Protein AF-A0A955BCM3-F1 (afdb_monomer)

Secondary structure (DSSP, 8-state):
---------SHHHHHHHHHHHHHHHHHHHHHHHHHHHHHHHTT--S--EEEEEESSSSPPPTT---SS--S-EEEEE-TT----HHHHTTT---PPP-TTS---EEEEEE-TTSTTSEEEEEEEEEEGGGGTT-EEEEEEE--SSS-PPEEEEETTEEEEEEE--TT-PPBHHHHHHHHHH-HHHHHHEEEEEEEE-TTSB-SSS--SS--EE-B-TTEEEEEE-TTS-SS-EEEEEEEEEGGGGTT-EEEEEEE--SS--PPEEEEETTEEEEEEE--TT-PPPHHHHHHHHHHSHHHHTTEEEEEEES--

Nearest PDB structures (foldseek):
  2wtx-assembly1_C  TM=7.001E-01  e=2.484E+00  Escherichia coli K-12
  1uqt-assembly1_B  TM=5.642E-01  e=2.484E+00  Escherichia coli
  8sqn-assembly1_A  TM=3.497E-01  e=2.955E+00  Anas platyrhynchos
  7a3j-assembly2_A  TM=1.442E-01  e=1.104E+00  Homo sapiens

Solvent-accessible surface area (backbone atoms only — not comparable to full-atom values): 17544 Å² total; per-residue (Å²): 133,88,82,91,82,85,90,80,86,75,68,69,65,58,56,52,54,52,55,53,50,54,53,51,50,54,51,49,52,52,50,53,52,49,56,56,50,58,63,59,67,68,75,66,87,63,70,46,80,76,44,38,30,44,63,77,74,72,62,64,54,92,91,64,85,70,98,64,83,67,89,41,74,49,77,40,60,45,92,88,41,90,78,55,71,86,72,46,77,84,66,78,79,87,79,73,49,55,98,81,76,44,60,43,41,1,35,39,56,36,20,44,59,45,62,44,50,30,31,37,38,41,31,25,59,42,55,26,63,79,14,38,68,33,25,39,28,36,44,73,46,68,72,82,46,86,53,66,36,51,72,47,69,58,94,57,37,37,41,37,34,30,17,60,19,88,97,27,50,26,22,45,46,37,48,53,48,33,47,62,70,30,68,70,46,46,66,48,33,49,78,46,76,81,43,64,52,52,79,40,65,48,57,85,52,41,66,64,73,54,69,50,56,19,35,54,20,52,24,39,70,52,71,50,38,87,85,72,51,93,44,35,35,35,36,38,29,26,59,35,55,53,78,80,18,49,86,64,41,80,46,78,47,77,42,70,71,86,45,85,49,81,48,47,74,48,70,59,93,55,33,37,41,38,39,32,24,59,19,87,98,29,52,53,37,60,51,50,52,28,49,41,39,54,67,32,70,74,44,35,66,49,27,44,49,39,72,33,34,37,76,93

Foldseek 3Di:
DDDDDDDDDDPPVVVVVVVVVVVVVVVVVVVVVVVVVVVVVPPDPAWDFPFKQFPDDDTDDPPDDDPDDGPDIDTDTDPVHPDDPVVCPPPDDDFDCDVVPDAFWFKAWAPLQLLVQWIKIKTFPDGFPVLFFQWEAEAEDAPPDADAWDWDDDPSYIYTYWHPHPPRGYFQLSPQVNQCPDPRNVNTIHMDIPDHDRRHGSRPRGDHGDIDTGGARQWDKDKDQVPPDPSWIKMKTFPDGHPVLPPAAEAEAEDAPPDADQWDWDDDPRYIYIYWHPHPPRTHDLVSVQCNQCVDPVSVNTIHMDISGHDD

Sequence (312 aa):
MTIRRSDFGSSDFATRRLKLRDQQQRKLERRLLLEQLEQRQLLTTGPQLIGIQPNEGELLSNNQTRQVAPRELVFQFDDLANLDPASIADSIQVTRSGFDGQFERASVLTDLGTSGQVVFQFAAVAPGEAGNGISLVFTKSNHGGSSLPTVTVSGRQINVDLNTNSGNETTASDLLTAMTNSAAASSLVTTSLELGNLLARVDQNVSVGAPLTLAGANHAKVSSSFNAGSNVQLSFTAAQTGLAGNGIQIAVTKVDRGGPATPRVTVSGRTINLELNSHLGNETTAQEVVTAVNGNATARALVTARLNFGSG

Mean predicted aligned error: 14.02 Å

pLDDT: mean 83.29, std 14.51, range [38.91, 97.62]

Radius of gyration: 32.67 Å; Cα contacts (8 Å, |Δi|>4): 572; chains: 1; bounding box: 62×121×84 Å

Structure (mmCIF, N/CA/C/O backbone):
data_AF-A0A955BCM3-F1
#
_entry.id   AF-A0A955BCM3-F1
#
loop_
_atom_site.group_PDB
_atom_site.id
_atom_site.type_symbol
_atom_site.label_atom_id
_atom_site.label_alt_id
_atom_site.label_comp_id
_atom_site.label_asym_id
_atom_site.label_entity_id
_atom_site.label_seq_id
_atom_site.pdbx_PDB_ins_code
_atom_site.Cartn_x
_atom_site.Cartn_y
_atom_site.Cartn_z
_atom_site.occupancy
_atom_site.B_iso_or_equiv
_atom_site.auth_seq_id
_atom_site.auth_comp_id
_atom_site.auth_asym_id
_atom_site.auth_atom_id
_atom_site.pdbx_PDB_model_num
ATOM 1 N N . MET A 1 1 ? -16.982 -97.285 -58.566 1.00 38.91 1 MET A N 1
ATOM 2 C CA . MET A 1 1 ? -15.805 -97.229 -57.678 1.00 38.91 1 MET A CA 1
ATOM 3 C C . MET A 1 1 ? -15.969 -96.008 -56.780 1.00 38.91 1 MET A C 1
ATOM 5 O O . MET A 1 1 ? -16.147 -94.914 -57.291 1.00 38.91 1 MET A O 1
ATOM 9 N N . THR A 1 2 ? -16.083 -96.280 -55.482 1.00 43.97 2 THR A N 1
ATOM 10 C CA . THR A 1 2 ? -15.962 -95.469 -54.246 1.00 43.97 2 THR A CA 1
ATOM 11 C C . THR A 1 2 ? -15.326 -94.072 -54.449 1.00 43.97 2 THR A C 1
ATOM 13 O O . THR A 1 2 ? -14.368 -93.957 -55.199 1.00 43.97 2 THR A O 1
ATOM 16 N N . ILE A 1 3 ? -15.766 -92.971 -53.820 1.00 39.12 3 ILE A N 1
ATOM 17 C CA . ILE A 1 3 ? -15.656 -92.666 -52.377 1.00 39.12 3 ILE A CA 1
ATOM 18 C C . ILE A 1 3 ? -16.617 -91.516 -51.990 1.00 39.12 3 ILE A C 1
ATOM 20 O O . ILE A 1 3 ? -16.600 -90.454 -52.604 1.00 39.12 3 ILE A O 1
ATOM 24 N N . ARG A 1 4 ? -17.396 -91.707 -50.910 1.00 44.50 4 ARG A N 1
ATOM 25 C CA . ARG A 1 4 ? -18.002 -90.628 -50.104 1.00 44.50 4 ARG A CA 1
ATOM 26 C C . ARG A 1 4 ? -16.911 -89.980 -49.243 1.00 44.50 4 ARG A C 1
ATOM 28 O O . ARG A 1 4 ? -16.216 -90.702 -48.530 1.00 44.50 4 ARG A O 1
ATOM 35 N N . ARG A 1 5 ? -16.811 -88.649 -49.226 1.00 41.06 5 ARG A N 1
ATOM 36 C CA . ARG A 1 5 ? -16.135 -87.906 -48.151 1.00 41.06 5 ARG A CA 1
ATOM 37 C C . ARG A 1 5 ? -17.098 -86.880 -47.563 1.00 41.06 5 ARG A C 1
ATOM 39 O O . ARG A 1 5 ? -17.721 -86.115 -48.282 1.00 41.06 5 ARG A O 1
ATOM 46 N N . SER A 1 6 ? -17.252 -86.981 -46.252 1.00 43.34 6 SER A N 1
ATOM 47 C CA . SER A 1 6 ? -18.073 -86.171 -45.362 1.00 43.34 6 SER A CA 1
ATOM 48 C C . SER A 1 6 ? -17.378 -84.851 -45.028 1.00 43.34 6 SER A C 1
ATOM 50 O O . SER A 1 6 ? -16.272 -84.882 -44.487 1.00 43.34 6 SER A O 1
ATOM 52 N N . ASP A 1 7 ? -18.046 -83.726 -45.276 1.00 42.38 7 ASP A N 1
ATOM 53 C CA . ASP A 1 7 ? -17.667 -82.418 -44.737 1.00 42.38 7 ASP A CA 1
ATOM 54 C C . ASP A 1 7 ? -18.153 -82.299 -43.288 1.00 42.38 7 ASP A C 1
ATOM 56 O O . ASP A 1 7 ? -19.354 -82.279 -43.018 1.00 42.38 7 ASP A O 1
ATOM 60 N N . PHE A 1 8 ? -17.216 -82.213 -42.343 1.00 44.94 8 PHE A N 1
ATOM 61 C CA . PHE A 1 8 ? -17.498 -81.887 -40.947 1.00 44.94 8 PHE A CA 1
ATOM 62 C C . PHE A 1 8 ? -16.908 -80.515 -40.589 1.00 44.94 8 PHE A C 1
ATOM 64 O O . PHE A 1 8 ? -15.696 -80.336 -40.548 1.00 44.94 8 PHE A O 1
ATOM 71 N N . GLY A 1 9 ? -17.806 -79.570 -40.288 1.00 50.84 9 GLY A N 1
ATOM 72 C CA . GLY A 1 9 ? -17.707 -78.623 -39.170 1.00 50.84 9 GLY A CA 1
ATOM 73 C C . GLY A 1 9 ? -16.534 -77.636 -39.127 1.00 50.84 9 GLY A C 1
ATOM 74 O O . GLY A 1 9 ? -15.602 -77.825 -38.354 1.00 50.84 9 GLY A O 1
ATOM 75 N N . SER A 1 10 ? -16.654 -76.499 -39.824 1.00 50.06 10 SER A N 1
ATOM 76 C CA . SER A 1 10 ? -15.786 -75.318 -39.613 1.00 50.06 10 SER A CA 1
ATOM 77 C C . SER A 1 10 ? -16.552 -74.038 -39.209 1.00 50.06 10 SER A C 1
ATOM 79 O O . SER A 1 10 ? -15.954 -73.048 -38.792 1.00 50.06 10 SER A O 1
ATOM 81 N N . SER A 1 11 ? -17.890 -74.040 -39.253 1.00 53.91 11 SER A N 1
ATOM 82 C CA . SER A 1 11 ? -18.710 -72.831 -39.051 1.00 53.91 11 SER A CA 1
ATOM 83 C C . SER A 1 11 ? -18.968 -72.444 -37.585 1.00 53.91 11 SER A C 1
ATOM 85 O O . SER A 1 11 ? -19.197 -71.266 -37.303 1.00 53.91 11 SER A O 1
ATOM 87 N N . ASP A 1 12 ? -18.899 -73.390 -36.643 1.00 54.31 12 ASP A N 1
ATOM 88 C CA . ASP A 1 12 ? -19.299 -73.159 -35.241 1.00 54.31 12 ASP A CA 1
ATOM 89 C C . ASP A 1 12 ? -18.202 -72.518 -34.371 1.00 54.31 12 ASP A C 1
ATOM 91 O O . ASP A 1 12 ? -18.476 -71.795 -33.407 1.00 54.31 12 ASP A O 1
ATOM 95 N N . PHE A 1 13 ? -16.928 -72.721 -34.717 1.00 53.12 13 PHE A N 1
ATOM 96 C CA . PHE A 1 13 ? -15.814 -72.137 -33.960 1.00 53.12 13 PHE A CA 1
ATOM 97 C C . PHE A 1 13 ? -15.606 -70.650 -34.279 1.00 53.12 13 PHE A C 1
ATOM 99 O O . PHE A 1 13 ? -15.255 -69.865 -33.391 1.00 53.12 13 PHE A O 1
ATOM 106 N N . ALA A 1 14 ? -15.865 -70.240 -35.525 1.00 57.59 14 ALA A N 1
ATOM 107 C CA . ALA A 1 14 ? -15.736 -68.850 -35.958 1.00 57.59 14 ALA A CA 1
ATOM 108 C C . ALA A 1 14 ? -16.808 -67.946 -35.321 1.00 57.59 14 ALA A C 1
ATOM 110 O O . ALA A 1 14 ? -16.495 -66.866 -34.811 1.00 57.59 14 ALA A O 1
ATOM 111 N N . THR A 1 15 ? -18.057 -68.412 -35.255 1.00 58.19 15 THR A N 1
ATOM 112 C CA . THR A 1 15 ? -19.177 -67.672 -34.645 1.00 58.19 15 THR A CA 1
ATOM 113 C C . THR A 1 15 ? -19.046 -67.548 -33.125 1.00 58.19 15 THR A C 1
ATOM 115 O O . THR A 1 15 ? -19.364 -66.490 -32.572 1.00 58.19 15 THR A O 1
ATOM 118 N N . ARG A 1 16 ? -18.501 -68.560 -32.430 1.00 59.06 16 ARG A N 1
ATOM 119 C CA . ARG A 1 16 ? -18.186 -68.456 -30.988 1.00 59.06 16 ARG A CA 1
ATOM 120 C C . ARG A 1 16 ? -17.101 -67.418 -30.691 1.00 59.06 16 ARG A C 1
ATOM 122 O O . ARG A 1 16 ? -17.238 -66.659 -29.732 1.00 59.06 16 ARG A O 1
ATOM 129 N N . ARG A 1 17 ? -16.049 -67.346 -31.514 1.00 60.09 17 ARG A N 1
ATOM 130 C CA . ARG A 1 17 ? -14.957 -66.368 -31.342 1.00 60.09 17 ARG A CA 1
ATOM 131 C C . ARG A 1 17 ? -15.419 -64.922 -31.529 1.00 60.09 17 ARG A C 1
ATOM 133 O O . ARG A 1 17 ? -14.968 -64.051 -30.788 1.00 60.09 17 ARG A O 1
ATOM 140 N N . LEU A 1 18 ? -16.330 -64.673 -32.470 1.00 61.09 18 LEU A N 1
ATOM 141 C CA . LEU A 1 18 ? -16.886 -63.337 -32.705 1.00 61.09 18 LEU A CA 1
ATOM 142 C C . LEU A 1 18 ? -17.768 -62.869 -31.536 1.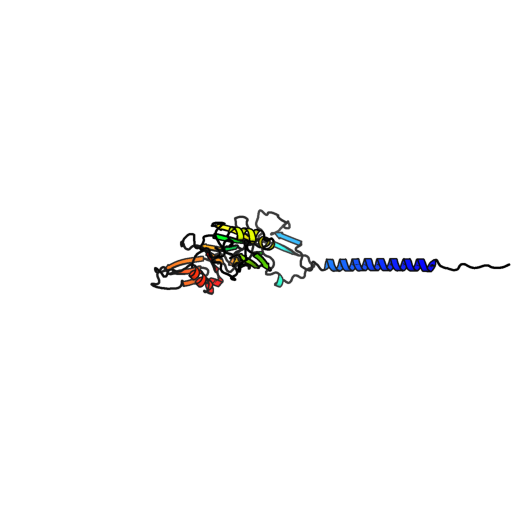00 61.09 18 LEU A C 1
ATOM 144 O O . LEU A 1 18 ? -17.585 -61.755 -31.052 1.00 61.09 18 LEU A O 1
ATOM 148 N N . LYS A 1 19 ? -18.637 -63.739 -30.998 1.00 65.88 19 LYS A N 1
ATOM 149 C CA . LYS A 1 19 ? -19.475 -63.404 -29.827 1.00 65.88 19 LYS A CA 1
ATOM 150 C C . LYS A 1 19 ? -18.661 -63.100 -28.562 1.00 65.88 19 LYS A C 1
ATOM 152 O O . LYS A 1 19 ? -19.042 -62.224 -27.790 1.00 65.88 19 LYS A O 1
ATOM 157 N N . LEU A 1 20 ? -17.541 -63.797 -28.351 1.00 62.31 20 LEU A N 1
ATOM 158 C CA . LEU A 1 20 ? -16.662 -63.561 -27.197 1.00 62.31 20 LEU A CA 1
ATOM 159 C C . LEU A 1 20 ? -15.931 -62.213 -27.280 1.00 62.31 20 LEU A C 1
ATOM 161 O O . LEU A 1 20 ? -15.799 -61.535 -26.262 1.00 62.31 20 LEU A O 1
ATOM 165 N N . ARG A 1 21 ? -15.500 -61.799 -28.480 1.00 67.75 21 ARG A N 1
ATOM 166 C CA . ARG A 1 21 ? -14.875 -60.483 -28.697 1.00 67.75 21 ARG A CA 1
ATOM 167 C C . ARG A 1 21 ? -15.856 -59.338 -28.457 1.00 67.75 21 ARG A C 1
ATOM 169 O O . ARG A 1 21 ? -15.507 -58.389 -27.763 1.00 67.75 21 ARG A O 1
ATOM 176 N N . ASP A 1 22 ? -17.087 -59.476 -28.941 1.00 72.38 22 ASP A N 1
ATOM 177 C CA . ASP A 1 22 ? -18.129 -58.456 -28.778 1.00 72.38 22 ASP A CA 1
ATOM 178 C C . ASP A 1 22 ? -18.531 -58.283 -27.298 1.00 72.38 22 ASP A C 1
ATOM 180 O O . ASP A 1 22 ? -18.701 -57.170 -26.802 1.00 72.38 22 ASP A O 1
ATOM 184 N N . GLN A 1 23 ? -18.591 -59.381 -26.529 1.00 72.12 23 GLN A N 1
ATOM 185 C CA . GLN A 1 23 ? -18.804 -59.310 -25.077 1.00 72.12 23 GLN A CA 1
ATOM 186 C C . GLN A 1 23 ? -17.628 -58.678 -24.321 1.00 72.12 23 GLN A C 1
ATOM 188 O O . GLN A 1 23 ? -17.852 -57.974 -23.332 1.00 72.12 23 GLN A O 1
ATOM 193 N N . GLN A 1 24 ? -16.387 -58.917 -24.756 1.00 71.06 24 GLN A N 1
ATOM 194 C CA . GLN A 1 24 ? -15.208 -58.282 -24.161 1.00 71.06 24 GLN A CA 1
ATOM 195 C C . GLN A 1 24 ? -15.171 -56.780 -24.446 1.00 71.06 24 GLN A C 1
ATOM 197 O O . GLN A 1 24 ? -14.903 -56.011 -23.525 1.00 71.06 24 GLN A O 1
ATOM 202 N N . GLN A 1 25 ? -15.509 -56.361 -25.668 1.00 71.69 25 GLN A N 1
ATOM 203 C CA . GLN A 1 25 ? -15.598 -54.945 -26.034 1.00 71.69 25 GLN A CA 1
ATOM 204 C C . GLN A 1 25 ? -16.680 -54.227 -25.227 1.00 71.69 25 GLN A C 1
ATOM 206 O O . GLN A 1 25 ? -16.376 -53.232 -24.581 1.00 71.69 25 GLN A O 1
ATOM 211 N N . ARG A 1 26 ? -17.890 -54.789 -25.115 1.00 74.69 26 ARG A N 1
ATOM 212 C CA . ARG A 1 26 ? -18.955 -54.194 -24.283 1.00 74.69 26 ARG A CA 1
ATOM 213 C C . ARG A 1 26 ? -18.590 -54.128 -22.798 1.00 74.69 26 ARG A C 1
ATOM 215 O O . ARG A 1 26 ? -19.006 -53.204 -22.105 1.00 74.69 26 ARG A O 1
ATOM 222 N N . LYS A 1 27 ? -17.829 -55.102 -22.278 1.00 72.75 27 LYS A N 1
ATOM 223 C CA . LYS A 1 27 ? -17.310 -55.052 -20.899 1.00 72.75 27 LYS A CA 1
ATOM 224 C C . LYS A 1 27 ? -16.252 -53.963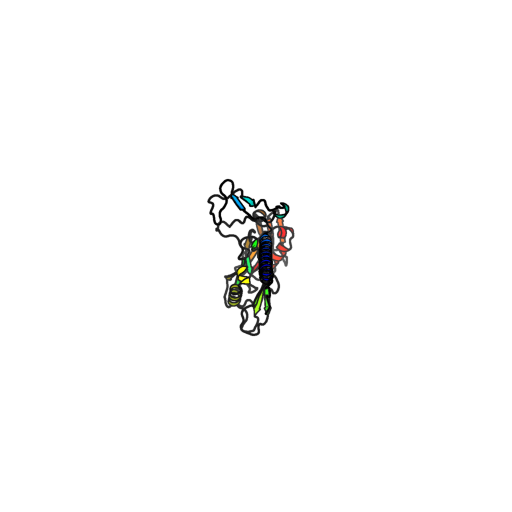 -20.725 1.00 72.75 27 LYS A C 1
ATOM 226 O O . LYS A 1 27 ? -16.263 -53.303 -19.692 1.00 72.75 27 LYS A O 1
ATOM 231 N N . LEU A 1 28 ? -15.369 -53.779 -21.705 1.00 68.62 28 LEU A N 1
ATOM 232 C CA . LEU A 1 28 ? -14.360 -52.717 -21.705 1.00 68.62 28 LEU A CA 1
ATOM 233 C C . LEU A 1 28 ? -15.003 -51.335 -21.824 1.00 68.62 28 LEU A C 1
ATOM 235 O O . LEU A 1 28 ? -14.670 -50.465 -21.033 1.00 68.62 28 LEU A O 1
ATOM 239 N N . GLU A 1 29 ? -15.974 -51.156 -22.719 1.00 68.69 29 GLU A N 1
ATOM 240 C CA . GLU A 1 29 ? -16.748 -49.915 -22.841 1.00 68.69 29 GLU A CA 1
ATOM 241 C C . GLU A 1 29 ? -17.484 -49.591 -21.544 1.00 68.69 29 GLU A C 1
ATOM 243 O O . GLU A 1 29 ? -17.368 -48.479 -21.044 1.00 68.69 29 GLU A O 1
ATOM 248 N N . ARG A 1 30 ? -18.174 -50.570 -20.935 1.00 66.81 30 ARG A N 1
ATOM 249 C CA . ARG A 1 30 ? -18.813 -50.374 -19.624 1.00 66.81 30 ARG A CA 1
ATOM 250 C C . ARG A 1 30 ? -17.803 -50.033 -18.530 1.00 66.81 30 ARG A C 1
ATOM 252 O O . ARG A 1 30 ? -18.118 -49.213 -17.681 1.00 66.81 30 ARG A O 1
ATOM 259 N N . ARG A 1 31 ? -16.612 -50.639 -18.538 1.00 63.72 31 ARG A N 1
ATOM 260 C CA . ARG A 1 31 ? -15.555 -50.344 -17.559 1.00 63.72 31 ARG A CA 1
ATOM 261 C C . ARG A 1 31 ? -14.993 -48.932 -17.747 1.00 63.72 31 ARG A C 1
ATOM 263 O O . ARG A 1 31 ? -14.859 -48.231 -16.759 1.00 63.72 31 ARG A O 1
ATOM 270 N N . LEU A 1 32 ? -14.747 -48.504 -18.985 1.00 61.59 32 LEU A N 1
ATOM 271 C CA . LEU A 1 32 ? -14.277 -47.152 -19.313 1.00 61.59 32 LEU A CA 1
ATOM 272 C C . LEU A 1 32 ? -15.343 -46.087 -19.015 1.00 61.59 32 LEU A C 1
ATOM 274 O O . LEU A 1 32 ? -15.018 -45.020 -18.506 1.00 61.59 32 LEU A O 1
ATOM 278 N N . LEU A 1 33 ? -16.620 -46.389 -19.278 1.00 59.88 33 LEU A N 1
ATOM 279 C CA . LEU A 1 33 ? -17.752 -45.537 -18.901 1.00 59.88 33 LEU A CA 1
ATOM 280 C C . LEU A 1 33 ? -17.881 -45.420 -17.376 1.00 59.88 33 LEU A C 1
ATOM 282 O O . LEU A 1 33 ? -18.102 -44.322 -16.882 1.00 59.88 33 LEU A O 1
ATOM 286 N N . LEU A 1 34 ? -17.710 -46.512 -16.623 1.00 58.31 34 LEU A N 1
ATOM 287 C CA . LEU A 1 34 ? -17.709 -46.477 -15.155 1.00 58.31 34 LEU A CA 1
ATOM 288 C C . LEU A 1 34 ? -16.513 -45.685 -14.602 1.00 58.31 34 LEU A C 1
ATOM 290 O O . LEU A 1 34 ? -16.705 -44.846 -13.732 1.00 58.31 34 LEU A O 1
ATOM 294 N N . GLU A 1 35 ? -15.316 -45.876 -15.158 1.00 58.34 35 GLU A N 1
ATOM 295 C CA . GLU A 1 35 ? -14.102 -45.148 -14.764 1.00 58.34 35 GLU A CA 1
ATOM 296 C C . GLU A 1 35 ? -14.232 -43.636 -15.040 1.00 58.34 35 GLU A C 1
ATOM 298 O O . GLU A 1 35 ? -13.887 -42.820 -14.189 1.00 58.34 35 GLU A O 1
ATOM 303 N N . GLN A 1 36 ? -14.836 -43.240 -16.171 1.00 59.09 36 GLN A N 1
ATOM 304 C CA . GLN A 1 36 ? -15.133 -41.829 -16.465 1.00 59.09 36 GLN A CA 1
ATOM 305 C C . GLN A 1 36 ? -16.243 -41.229 -15.587 1.00 59.09 36 GLN A C 1
ATOM 307 O O . GLN A 1 36 ? -16.238 -40.018 -15.349 1.00 59.09 36 GLN A O 1
ATOM 312 N N . LEU A 1 37 ? -17.202 -42.037 -15.123 1.00 54.44 37 LEU A N 1
ATOM 313 C CA . LEU A 1 37 ? -18.292 -41.574 -14.258 1.00 54.44 37 LEU A CA 1
ATOM 314 C C . LEU A 1 37 ? -17.841 -41.422 -12.796 1.00 54.44 37 LEU A C 1
ATOM 316 O O . LEU A 1 37 ? -18.185 -40.416 -12.175 1.00 54.44 37 LEU A O 1
ATOM 320 N N . GLU A 1 38 ? -17.013 -42.335 -12.274 1.00 57.53 38 GLU A N 1
ATOM 321 C CA . GLU A 1 38 ? -16.420 -42.207 -10.931 1.00 57.53 38 GLU A CA 1
ATOM 322 C C . GLU A 1 38 ? -15.517 -40.969 -10.833 1.00 57.53 38 GLU A C 1
ATOM 324 O O . GLU A 1 38 ? -15.598 -40.201 -9.872 1.00 57.53 38 GLU A O 1
ATOM 329 N N . GLN A 1 39 ? -14.716 -40.707 -11.870 1.00 52.31 39 GLN A N 1
ATOM 330 C CA . GLN A 1 39 ? -13.784 -39.579 -11.876 1.00 52.31 39 GLN A CA 1
ATOM 331 C C . GLN A 1 39 ? -14.483 -38.209 -11.957 1.00 52.31 39 GLN A C 1
ATOM 333 O O . GLN A 1 39 ? -13.902 -37.202 -11.557 1.00 52.31 39 GLN A O 1
ATOM 338 N N . ARG A 1 40 ? -15.733 -38.151 -12.446 1.00 49.69 40 ARG A N 1
ATOM 339 C CA . ARG A 1 40 ? -16.513 -36.902 -12.543 1.00 49.69 40 ARG A CA 1
ATOM 340 C C . ARG A 1 40 ? -17.374 -36.607 -11.318 1.00 49.69 40 ARG A C 1
ATOM 342 O O . ARG A 1 40 ? -17.621 -35.435 -11.057 1.00 49.69 40 ARG A O 1
ATOM 349 N N . GLN A 1 41 ? -17.788 -37.614 -10.548 1.00 51.56 41 GLN A N 1
ATOM 350 C CA . GLN A 1 41 ? -18.485 -37.371 -9.275 1.00 51.56 41 GLN A CA 1
ATOM 351 C C . GLN A 1 41 ? -17.539 -36.920 -8.150 1.00 51.56 41 GLN A C 1
ATOM 353 O O . GLN A 1 41 ? -17.978 -36.267 -7.210 1.00 51.56 41 GLN A O 1
ATOM 358 N N . LEU A 1 42 ? -16.236 -37.193 -8.267 1.00 49.88 42 LEU A N 1
ATOM 359 C CA . LEU A 1 42 ? -15.233 -36.837 -7.256 1.00 49.88 42 LEU A CA 1
ATOM 360 C C . LEU A 1 42 ? -14.651 -35.414 -7.382 1.00 49.88 42 LEU A C 1
ATOM 362 O O . LEU A 1 42 ? -13.816 -35.036 -6.566 1.00 49.88 42 LEU A O 1
ATOM 366 N N . LEU A 1 43 ? -15.076 -34.603 -8.359 1.00 50.31 43 LEU A N 1
ATOM 367 C CA . LEU A 1 43 ? -14.525 -33.253 -8.591 1.00 50.31 43 LEU A CA 1
ATOM 368 C C . LEU A 1 43 ? -15.349 -32.104 -7.976 1.00 50.31 43 LEU A C 1
ATOM 370 O O . LEU A 1 43 ? -15.053 -30.935 -8.221 1.00 50.31 43 LEU A O 1
ATOM 374 N N . THR A 1 44 ? -16.366 -32.387 -7.158 1.00 53.38 44 THR A N 1
ATOM 375 C CA . THR A 1 44 ? -17.070 -31.351 -6.375 1.00 53.38 44 THR A CA 1
ATOM 376 C C . THR A 1 44 ? -17.480 -31.896 -5.010 1.00 53.38 44 THR A C 1
ATOM 378 O O . THR A 1 44 ? -18.653 -32.018 -4.687 1.00 53.38 44 THR A O 1
ATOM 381 N N . THR A 1 45 ? -16.500 -32.287 -4.199 1.00 58.03 45 THR A N 1
ATOM 382 C CA . THR A 1 45 ? -16.728 -32.771 -2.829 1.00 58.03 45 THR A CA 1
ATOM 383 C C . THR A 1 45 ? -16.705 -31.600 -1.846 1.00 58.03 45 THR A C 1
ATOM 385 O O . THR A 1 45 ? -15.770 -31.454 -1.060 1.00 58.03 45 THR A O 1
ATOM 388 N N . GLY A 1 46 ? -17.702 -30.724 -1.935 1.00 63.25 46 GLY A N 1
ATOM 389 C CA . GLY A 1 46 ? -17.891 -29.620 -0.998 1.00 63.25 46 GLY A CA 1
ATOM 390 C C . GLY A 1 46 ? -19.351 -29.155 -0.977 1.00 63.25 46 GLY A C 1
ATOM 391 O O . GLY A 1 46 ? -20.066 -29.438 -1.939 1.00 63.25 46 GLY A O 1
ATOM 392 N N . PRO A 1 47 ? -19.787 -28.460 0.089 1.00 69.75 47 PRO A N 1
ATOM 393 C CA . PRO A 1 47 ? -21.144 -27.930 0.192 1.00 69.75 47 PRO A CA 1
ATOM 394 C C . PRO A 1 47 ? -21.469 -27.027 -0.992 1.00 69.75 47 PRO A C 1
ATOM 396 O O . PRO A 1 47 ? -20.705 -26.103 -1.291 1.00 69.75 47 PRO A O 1
ATOM 399 N N . GLN A 1 48 ? -22.603 -27.264 -1.647 1.00 75.69 48 GLN A N 1
ATOM 400 C CA . GLN A 1 48 ? -23.098 -26.379 -2.696 1.00 75.69 48 GLN A CA 1
ATOM 401 C C . GLN A 1 48 ? -24.148 -25.433 -2.123 1.00 75.69 48 GLN A C 1
ATOM 403 O O . GLN A 1 48 ? -25.125 -25.859 -1.513 1.00 75.69 48 GLN A O 1
ATOM 408 N N . LEU A 1 49 ? -23.960 -24.129 -2.331 1.00 80.62 49 LEU A N 1
ATOM 409 C CA . LEU A 1 49 ? -24.969 -23.128 -1.998 1.00 80.62 49 LEU A CA 1
ATOM 410 C C . LEU A 1 49 ? -26.136 -23.244 -2.990 1.00 80.62 49 LEU A C 1
ATOM 412 O O . LEU A 1 49 ? -25.965 -22.958 -4.176 1.00 80.62 49 LEU A O 1
ATOM 416 N N . ILE A 1 50 ? -27.314 -23.635 -2.504 1.00 86.44 50 ILE A N 1
ATOM 417 C CA . ILE A 1 50 ? -28.529 -23.797 -3.321 1.00 86.44 50 ILE A CA 1
ATOM 418 C C . ILE A 1 50 ? -29.375 -22.520 -3.376 1.00 86.44 50 ILE A C 1
ATOM 420 O O . ILE A 1 50 ? -30.131 -22.318 -4.325 1.00 86.44 50 ILE A O 1
ATOM 424 N N . GLY A 1 51 ? -29.233 -21.629 -2.391 1.00 88.44 51 GLY A N 1
ATOM 425 C CA . GLY A 1 51 ? -29.953 -20.361 -2.372 1.00 88.44 51 GLY A CA 1
ATOM 426 C C . GLY A 1 51 ? -29.616 -19.485 -1.172 1.00 88.44 51 GLY A C 1
ATOM 427 O O . GLY A 1 51 ? -29.120 -19.956 -0.149 1.00 88.44 51 GLY A O 1
ATOM 428 N N . ILE A 1 52 ? -29.907 -18.191 -1.300 1.00 89.12 52 ILE A N 1
ATOM 429 C CA . ILE A 1 52 ? -29.818 -17.223 -0.201 1.00 89.12 52 ILE A CA 1
ATOM 430 C C . ILE A 1 52 ? -31.190 -16.580 -0.036 1.00 89.12 52 ILE A C 1
ATOM 432 O O . ILE A 1 52 ? -31.691 -15.972 -0.980 1.00 89.12 52 ILE A O 1
ATOM 436 N N . GLN A 1 53 ? -31.790 -16.678 1.146 1.00 91.06 53 GLN A N 1
ATOM 437 C CA . GLN A 1 53 ? -33.076 -16.054 1.446 1.00 91.06 53 GLN A CA 1
ATOM 438 C C . GLN A 1 53 ? -32.883 -14.773 2.277 1.00 91.06 53 GLN A C 1
ATOM 440 O O . GLN A 1 53 ? -32.288 -14.835 3.351 1.00 91.06 53 GLN A O 1
ATOM 445 N N . PRO A 1 54 ? -33.364 -13.609 1.812 1.00 91.00 54 PRO A N 1
ATOM 446 C CA . PRO A 1 54 ? -33.257 -12.347 2.535 1.00 91.00 54 PRO A CA 1
ATOM 447 C C . PRO A 1 54 ? -34.509 -12.033 3.366 1.00 91.00 54 PRO A C 1
ATOM 449 O O . PRO A 1 54 ? -35.585 -11.834 2.802 1.00 91.00 54 PRO A O 1
ATOM 452 N N . ASN A 1 55 ? -34.350 -11.829 4.677 1.00 84.62 55 ASN A N 1
ATOM 453 C CA . ASN A 1 55 ? -35.456 -11.662 5.630 1.00 84.62 55 ASN A CA 1
ATOM 454 C C . ASN A 1 55 ? -36.446 -12.839 5.519 1.00 84.62 55 ASN A C 1
ATOM 456 O O . ASN A 1 55 ? -36.116 -13.969 5.842 1.00 84.62 55 ASN A O 1
ATOM 460 N N . GLU A 1 56 ? -37.625 -12.568 4.969 1.00 78.44 56 GLU A N 1
ATOM 461 C CA . GLU A 1 56 ? -38.642 -13.529 4.576 1.00 78.44 56 GLU A CA 1
ATOM 462 C C . GLU A 1 56 ? -38.989 -13.267 3.100 1.00 78.44 56 GLU A C 1
ATOM 464 O O . GLU A 1 56 ? -38.990 -12.113 2.655 1.00 78.44 56 GLU A O 1
ATOM 469 N N . GLY A 1 57 ? -39.292 -14.321 2.334 1.00 76.00 57 GLY A N 1
ATOM 470 C CA . GLY A 1 57 ? -39.729 -14.210 0.935 1.00 76.00 57 GLY A CA 1
ATOM 471 C C . GLY A 1 57 ? -38.859 -14.969 -0.070 1.00 76.00 57 GLY A C 1
ATOM 472 O O . GLY A 1 57 ? -38.279 -16.000 0.258 1.00 76.00 57 GLY A O 1
ATOM 473 N N . GLU A 1 58 ? -38.819 -14.494 -1.316 1.00 83.94 58 GLU A N 1
ATOM 474 C CA . GLU A 1 58 ? -38.142 -15.181 -2.426 1.00 83.94 58 GLU A CA 1
ATOM 475 C C . GLU A 1 58 ? -36.612 -15.187 -2.295 1.00 83.94 58 GLU A C 1
ATOM 477 O O . GLU A 1 58 ? -36.010 -14.260 -1.747 1.00 83.94 58 GLU A O 1
ATOM 482 N N . LEU A 1 59 ? -35.984 -16.235 -2.838 1.00 89.50 59 LEU A N 1
ATOM 483 C CA . LEU A 1 59 ? -34.530 -16.378 -2.884 1.00 89.50 59 LEU A CA 1
ATOM 484 C C . LEU A 1 59 ? -33.884 -15.277 -3.732 1.00 89.50 59 LEU A C 1
ATOM 486 O O . LEU A 1 59 ? -34.422 -14.856 -4.759 1.00 89.50 59 LEU A O 1
ATOM 490 N N . LEU A 1 60 ? -32.688 -14.857 -3.322 1.00 89.50 60 LEU A N 1
ATOM 491 C CA . LEU A 1 60 ? -31.868 -13.942 -4.097 1.00 89.50 60 LEU A CA 1
ATOM 492 C C . LEU A 1 60 ? -31.462 -14.584 -5.421 1.00 89.50 60 LEU A C 1
ATOM 494 O O . LEU A 1 60 ? -30.887 -15.671 -5.455 1.00 89.50 60 LEU A O 1
ATOM 498 N N . SER A 1 61 ? -31.721 -13.868 -6.509 1.00 88.06 61 SER A N 1
ATOM 499 C CA . SER A 1 61 ? -31.208 -14.211 -7.834 1.00 88.06 61 SER A CA 1
ATOM 500 C C . SER A 1 61 ? -29.907 -13.464 -8.121 1.00 88.06 61 SER A C 1
ATOM 502 O O . SER A 1 61 ? -29.661 -12.379 -7.589 1.00 88.06 61 SER A O 1
ATOM 504 N N . ASN A 1 62 ? -29.069 -14.023 -8.996 1.00 81.31 62 ASN A N 1
ATOM 505 C CA . ASN A 1 62 ? -27.833 -13.363 -9.408 1.00 81.31 62 ASN A CA 1
ATOM 506 C C . ASN A 1 62 ? -28.125 -11.961 -9.979 1.00 81.31 62 ASN A C 1
ATOM 508 O O . ASN A 1 62 ? -29.019 -11.806 -10.811 1.00 81.31 62 ASN A O 1
ATOM 512 N N . ASN A 1 63 ? -27.366 -10.953 -9.540 1.00 80.31 63 ASN A N 1
ATOM 513 C CA . ASN A 1 63 ? -27.539 -9.534 -9.890 1.00 80.31 63 ASN A CA 1
ATOM 514 C C . ASN A 1 63 ? -28.900 -8.909 -9.518 1.00 80.31 63 ASN A C 1
ATOM 516 O O . ASN A 1 63 ? -29.252 -7.840 -10.025 1.00 80.31 63 ASN A O 1
ATOM 520 N N . GLN A 1 64 ? -29.680 -9.532 -8.632 1.00 84.50 64 GLN A N 1
ATOM 521 C CA . GLN A 1 64 ? -30.934 -8.945 -8.172 1.00 84.50 64 GLN A CA 1
ATOM 522 C C . GLN A 1 64 ? -30.676 -7.682 -7.342 1.00 84.50 64 GLN A C 1
ATOM 524 O O . GLN A 1 64 ? -29.956 -7.703 -6.345 1.00 84.50 64 GLN A O 1
ATOM 529 N N . THR A 1 65 ? -31.332 -6.584 -7.715 1.00 81.38 65 THR A N 1
ATOM 530 C CA . THR A 1 65 ? -31.324 -5.350 -6.922 1.00 81.38 65 THR A CA 1
ATOM 531 C C . THR A 1 65 ? -32.499 -5.343 -5.949 1.00 81.38 65 THR A C 1
ATOM 533 O O . THR A 1 65 ? -33.648 -5.571 -6.329 1.00 81.38 65 THR A O 1
ATOM 536 N N . ARG A 1 66 ? -32.211 -5.057 -4.678 1.00 79.00 66 ARG A N 1
ATOM 537 C CA . ARG A 1 66 ? -33.185 -4.960 -3.586 1.00 79.00 66 ARG A CA 1
ATOM 538 C C . ARG A 1 66 ? -33.304 -3.505 -3.136 1.00 79.00 66 ARG A C 1
ATOM 540 O O . ARG A 1 66 ? -32.302 -2.896 -2.787 1.00 79.00 66 ARG A O 1
ATOM 547 N N . GLN A 1 67 ? -34.529 -2.987 -3.053 1.00 82.56 67 GLN A N 1
ATOM 548 C CA . GLN A 1 67 ? -34.785 -1.618 -2.567 1.00 82.56 67 GLN A CA 1
ATOM 549 C C . GLN A 1 67 ? -34.773 -1.494 -1.036 1.00 82.56 67 GLN A C 1
ATOM 551 O O . GLN A 1 67 ? -34.751 -0.396 -0.490 1.00 82.56 67 GLN A O 1
ATOM 556 N N . VAL A 1 68 ? -34.795 -2.627 -0.330 1.00 81.56 68 VAL A N 1
ATOM 557 C CA . VAL A 1 68 ? -34.724 -2.688 1.131 1.00 81.56 68 VAL A CA 1
ATOM 558 C C . VAL A 1 68 ? -33.577 -3.604 1.523 1.00 81.56 68 VAL A C 1
ATOM 560 O O . VAL A 1 68 ? -33.567 -4.786 1.149 1.00 81.56 68 VAL A O 1
ATOM 563 N N . ALA A 1 69 ? -32.640 -3.060 2.303 1.00 77.56 69 ALA A N 1
ATOM 564 C CA . ALA A 1 69 ? -31.514 -3.803 2.849 1.00 77.56 69 ALA A CA 1
ATOM 565 C C . ALA A 1 69 ? -32.015 -5.003 3.682 1.00 77.56 69 ALA A C 1
ATOM 567 O O . ALA A 1 69 ? -32.862 -4.819 4.566 1.00 77.56 69 ALA A O 1
ATOM 568 N N . PRO A 1 70 ? -31.539 -6.229 3.404 1.00 84.44 70 PRO A N 1
ATOM 569 C CA . PRO A 1 70 ? -31.808 -7.378 4.258 1.00 84.44 70 PRO A CA 1
ATOM 570 C C . PRO A 1 70 ? -31.263 -7.136 5.672 1.00 84.44 70 PRO A C 1
ATOM 572 O O . PRO A 1 70 ? -30.170 -6.601 5.845 1.00 84.44 70 PRO A O 1
ATOM 575 N N . ARG A 1 71 ? -32.045 -7.514 6.679 1.00 85.38 71 ARG A N 1
ATOM 576 C CA . ARG A 1 71 ? -31.664 -7.602 8.093 1.00 85.38 71 ARG A CA 1
ATOM 577 C C . ARG A 1 71 ? -31.176 -9.004 8.454 1.00 85.38 71 ARG A C 1
ATOM 579 O O . ARG A 1 71 ? -30.400 -9.142 9.388 1.00 85.38 71 ARG A O 1
ATOM 586 N N . GLU A 1 72 ? -31.613 -10.006 7.698 1.00 85.81 72 GLU A N 1
ATOM 587 C CA . GLU A 1 72 ? -31.223 -11.406 7.837 1.00 85.81 72 GLU A CA 1
ATOM 588 C C . GLU A 1 72 ? -30.956 -12.011 6.453 1.00 85.81 72 GLU A C 1
ATOM 590 O O . GLU A 1 72 ? -31.600 -11.634 5.467 1.00 85.81 72 GLU A O 1
ATOM 595 N N . LEU A 1 73 ? -29.990 -12.927 6.382 1.00 88.06 73 LEU A N 1
ATOM 596 C CA . LEU A 1 73 ? -29.687 -13.737 5.206 1.00 88.06 73 LEU A CA 1
ATOM 597 C C . LEU A 1 73 ? -29.566 -15.197 5.647 1.00 88.06 73 LEU A C 1
ATOM 599 O O . LEU A 1 73 ? -28.669 -15.535 6.417 1.00 88.06 73 LEU A O 1
ATOM 603 N N . VAL A 1 74 ? -30.446 -16.055 5.139 1.00 88.25 74 VAL A N 1
ATOM 604 C CA . VAL A 1 74 ? -30.398 -17.501 5.368 1.00 88.25 74 VAL A CA 1
ATOM 605 C C . VAL A 1 74 ? -29.720 -18.155 4.170 1.00 88.25 74 VAL A C 1
ATOM 607 O O . VAL A 1 74 ? -30.238 -18.109 3.054 1.00 88.25 74 VAL A O 1
ATOM 610 N N . PHE A 1 75 ? -28.553 -18.751 4.398 1.00 85.19 75 PHE A N 1
ATOM 611 C CA . PHE A 1 75 ? -27.809 -19.495 3.385 1.00 85.19 75 PHE A CA 1
ATOM 612 C C . PHE A 1 75 ? -28.248 -20.954 3.429 1.00 85.19 75 PHE A C 1
ATOM 614 O O . PHE A 1 75 ? -28.103 -21.618 4.454 1.00 85.19 75 PHE A O 1
ATOM 621 N N . GLN A 1 76 ? -28.801 -21.438 2.323 1.00 84.88 76 GLN A N 1
ATOM 622 C CA . GLN A 1 76 ? -29.236 -22.820 2.187 1.00 84.88 76 GLN A CA 1
ATOM 623 C C . GLN A 1 76 ? -28.181 -23.579 1.385 1.00 84.88 76 GLN A C 1
ATOM 625 O O . GLN A 1 76 ? -27.843 -23.178 0.268 1.00 84.88 76 GLN A O 1
ATOM 630 N N . PHE A 1 77 ? -27.663 -24.660 1.959 1.00 81.44 77 PHE A N 1
ATOM 631 C CA . PHE A 1 77 ? -26.712 -25.568 1.321 1.00 81.44 77 PHE A CA 1
ATOM 632 C C . PHE A 1 77 ? -27.393 -26.903 1.020 1.00 81.44 77 PHE A C 1
ATOM 634 O O . PHE A 1 77 ? -28.440 -27.202 1.593 1.00 81.44 77 PHE A O 1
ATOM 641 N N . ASP A 1 78 ? -26.832 -27.689 0.108 1.00 81.75 78 ASP A N 1
ATOM 642 C CA . ASP A 1 78 ? -27.332 -29.030 -0.167 1.00 81.75 78 ASP A CA 1
ATOM 643 C C . ASP A 1 78 ? -27.135 -29.985 1.028 1.00 81.75 78 ASP A C 1
ATOM 645 O O . ASP A 1 78 ? -26.099 -30.001 1.690 1.00 81.75 78 ASP A O 1
ATOM 649 N N . ASP A 1 79 ? -28.136 -30.836 1.283 1.00 66.12 79 ASP A N 1
ATOM 650 C CA . ASP A 1 79 ? -28.161 -31.792 2.409 1.00 66.12 79 ASP A CA 1
ATOM 651 C C . ASP A 1 79 ? -27.071 -32.882 2.331 1.00 66.12 79 ASP A C 1
ATOM 653 O O . ASP A 1 79 ? -26.943 -33.725 3.221 1.00 66.12 79 ASP A O 1
ATOM 657 N N . LEU A 1 80 ? -26.283 -32.905 1.253 1.00 63.22 80 LEU A N 1
ATOM 658 C CA . LEU A 1 80 ? -25.206 -33.872 1.044 1.00 63.22 80 LEU A CA 1
ATOM 659 C C . LEU A 1 80 ? -23.905 -33.475 1.755 1.00 63.22 80 LEU A C 1
ATOM 661 O O . LEU A 1 80 ? -22.976 -34.285 1.822 1.00 63.22 80 LEU A O 1
ATOM 665 N N . ALA A 1 81 ? -23.830 -32.259 2.300 1.00 60.66 81 ALA A N 1
ATOM 666 C CA . ALA A 1 81 ? -22.641 -31.748 2.957 1.00 60.66 81 ALA A CA 1
ATOM 667 C C . ALA A 1 81 ? -22.760 -31.783 4.485 1.00 60.66 81 ALA A C 1
ATOM 669 O O . ALA A 1 81 ? -23.605 -31.132 5.095 1.00 60.66 81 ALA A O 1
ATOM 670 N N . ASN A 1 82 ? -21.844 -32.513 5.123 1.00 67.00 82 ASN A N 1
ATOM 671 C CA . ASN A 1 82 ? -21.667 -32.472 6.569 1.00 67.00 82 ASN A CA 1
ATOM 672 C C . ASN A 1 82 ? -20.919 -31.174 6.921 1.00 67.00 82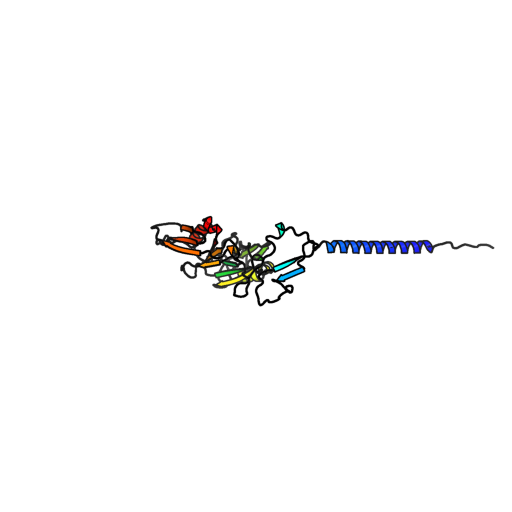 ASN A C 1
ATOM 674 O O . ASN A 1 82 ? -19.690 -31.115 6.883 1.00 67.00 82 ASN A O 1
ATOM 678 N N . LEU A 1 83 ? -21.678 -30.104 7.147 1.00 68.50 83 LEU A N 1
ATOM 679 C CA . LEU A 1 83 ? -21.161 -28.783 7.485 1.00 68.50 83 LEU A CA 1
ATOM 680 C C . LEU A 1 83 ? -20.719 -28.757 8.953 1.00 68.50 83 LEU A C 1
ATOM 682 O O . LEU A 1 83 ? -21.552 -28.785 9.854 1.00 68.50 83 LEU A O 1
ATOM 686 N N . ASP A 1 84 ? -19.409 -28.688 9.199 1.00 69.62 84 ASP A N 1
ATOM 687 C CA . ASP A 1 84 ? -18.868 -28.446 10.539 1.00 69.62 84 ASP A CA 1
ATOM 688 C C . ASP A 1 84 ? -19.014 -26.953 10.890 1.00 69.62 84 ASP A C 1
ATOM 690 O O . ASP A 1 84 ? -18.358 -26.129 10.244 1.00 69.62 84 ASP A O 1
ATOM 694 N N . PRO A 1 85 ? -19.801 -26.567 11.913 1.00 64.25 85 PRO A N 1
ATOM 695 C CA . PRO A 1 85 ? -19.958 -25.169 12.317 1.00 64.25 85 PRO A CA 1
ATOM 696 C C . PRO A 1 85 ? -18.635 -24.457 12.633 1.00 64.25 85 PRO A C 1
ATOM 698 O O . PRO A 1 85 ? -18.526 -23.251 12.405 1.00 64.25 85 PRO A O 1
ATOM 701 N N . ALA A 1 86 ? -17.615 -25.182 13.107 1.00 64.06 86 ALA A N 1
ATOM 702 C CA . ALA A 1 86 ? -16.298 -24.611 13.389 1.00 64.06 86 ALA A CA 1
ATOM 703 C C . ALA A 1 86 ? -15.536 -24.205 12.112 1.00 64.06 86 ALA A C 1
ATOM 705 O O . ALA A 1 86 ? -14.658 -23.347 12.171 1.00 64.06 86 ALA A O 1
ATOM 706 N N . SER A 1 87 ? -15.892 -24.773 10.956 1.00 64.69 87 SER A N 1
ATOM 707 C CA . SER A 1 87 ? -15.283 -24.459 9.655 1.00 64.69 87 SER A CA 1
ATOM 708 C C . SER A 1 87 ? -15.928 -23.266 8.930 1.00 64.69 87 SER A C 1
ATOM 710 O O . SER A 1 87 ? -15.346 -22.731 7.988 1.00 64.69 87 SER A O 1
ATOM 712 N N . ILE A 1 88 ? -17.117 -22.826 9.367 1.00 66.25 88 ILE A N 1
ATOM 713 C CA . ILE A 1 88 ? -17.933 -21.818 8.662 1.00 66.25 88 ILE A CA 1
ATOM 714 C C . ILE A 1 88 ? -17.694 -20.404 9.209 1.00 66.25 88 ILE A C 1
ATOM 716 O O . ILE A 1 88 ? -17.972 -19.435 8.500 1.00 66.25 88 ILE A O 1
ATOM 720 N N . ALA A 1 89 ? -17.152 -20.276 10.427 1.00 58.12 89 ALA A N 1
ATOM 721 C CA . ALA A 1 89 ? -17.059 -19.020 11.180 1.00 58.12 89 ALA A CA 1
ATOM 722 C C . ALA A 1 89 ? -16.432 -17.848 10.397 1.00 58.12 89 ALA A C 1
ATOM 724 O O . ALA A 1 89 ? -16.900 -16.721 10.533 1.00 58.12 89 ALA A O 1
ATOM 725 N N . ASP A 1 90 ? -15.458 -18.123 9.522 1.00 58.28 90 ASP A N 1
ATOM 726 C CA . ASP A 1 90 ? -14.771 -17.107 8.708 1.00 58.28 90 ASP A CA 1
ATOM 727 C C . ASP A 1 90 ? -15.114 -17.172 7.202 1.00 58.28 90 ASP A C 1
ATOM 729 O O . ASP A 1 90 ? -14.551 -16.430 6.394 1.00 58.28 90 ASP A O 1
ATOM 733 N N . SER A 1 91 ? -16.017 -18.072 6.796 1.00 61.03 91 SER A N 1
ATOM 734 C CA . SER A 1 91 ? -16.230 -18.428 5.381 1.00 61.03 91 SER A CA 1
ATOM 735 C C . SER A 1 91 ? -17.267 -17.565 4.651 1.00 61.03 91 SER A C 1
ATOM 737 O O . SER A 1 91 ? -17.128 -17.320 3.452 1.00 61.03 91 SER A O 1
ATOM 739 N N . ILE A 1 92 ? -18.294 -17.074 5.354 1.00 70.69 92 ILE A N 1
ATOM 740 C CA . ILE A 1 92 ? -19.345 -16.230 4.771 1.00 70.69 92 ILE A CA 1
ATOM 741 C C . ILE A 1 92 ? -19.021 -14.770 5.069 1.00 70.69 92 ILE A C 1
ATOM 743 O O . ILE A 1 92 ? -19.167 -14.300 6.195 1.00 70.69 92 ILE A O 1
ATOM 747 N N . GLN A 1 93 ? -18.615 -14.032 4.037 1.00 66.62 93 GLN A N 1
ATOM 748 C CA . GLN A 1 93 ? -18.322 -12.606 4.143 1.00 66.62 93 GLN A CA 1
ATOM 749 C C . GLN A 1 93 ? -19.383 -11.780 3.422 1.00 66.62 93 GLN A C 1
ATOM 751 O O . GLN A 1 93 ? -19.551 -11.866 2.206 1.00 66.62 93 GLN A O 1
ATOM 756 N N . VAL A 1 94 ? -20.079 -10.929 4.174 1.00 70.88 94 VAL A N 1
ATOM 757 C CA . VAL A 1 94 ? -20.988 -9.928 3.612 1.00 70.88 94 VAL A CA 1
ATOM 758 C C . VAL A 1 94 ? -20.230 -8.613 3.509 1.00 70.88 94 VAL A C 1
ATOM 760 O O . VAL A 1 94 ? -20.018 -7.921 4.503 1.00 70.88 94 VAL A O 1
ATOM 763 N N . THR A 1 95 ? -19.816 -8.264 2.295 1.00 65.38 95 THR A N 1
ATOM 764 C CA . THR A 1 95 ? -19.188 -6.966 2.036 1.00 65.38 95 THR A CA 1
ATOM 765 C C . THR A 1 95 ? -20.274 -5.957 1.683 1.00 65.38 95 THR A C 1
ATOM 767 O O . THR A 1 95 ? -21.083 -6.203 0.790 1.00 65.38 95 THR A O 1
ATOM 770 N N . ARG A 1 96 ? -20.308 -4.816 2.376 1.00 66.44 96 ARG A N 1
ATOM 771 C CA . ARG A 1 96 ? -21.164 -3.684 2.001 1.00 66.44 96 ARG A CA 1
ATOM 772 C C . ARG A 1 96 ? -20.327 -2.690 1.208 1.00 66.44 96 ARG A C 1
ATOM 774 O O . ARG A 1 96 ? -19.233 -2.346 1.646 1.00 66.44 96 ARG A O 1
ATOM 781 N N . SER A 1 97 ? -20.842 -2.208 0.082 1.00 65.06 97 SER A N 1
ATOM 782 C CA . SER A 1 97 ? -20.262 -1.040 -0.580 1.00 65.06 97 SER A CA 1
ATOM 783 C C . SER A 1 97 ? -20.340 0.188 0.332 1.00 65.06 97 SER A C 1
ATOM 785 O O . SER A 1 97 ? -21.172 0.260 1.254 1.00 65.06 97 SER A O 1
ATOM 787 N N . GLY A 1 98 ? -19.502 1.183 0.057 1.00 62.38 98 GLY A N 1
ATOM 788 C CA . GLY A 1 98 ? -19.709 2.524 0.587 1.00 62.38 98 GLY A CA 1
ATOM 789 C C . GLY A 1 98 ? -21.048 3.117 0.123 1.00 62.38 98 GLY A C 1
ATOM 790 O O . GLY A 1 98 ? -21.848 2.486 -0.577 1.00 62.38 98 GLY A O 1
ATOM 791 N N . PHE A 1 99 ? -21.305 4.368 0.509 1.00 57.97 99 PHE A N 1
ATOM 792 C CA . PHE A 1 99 ? -22.449 5.134 -0.010 1.00 57.97 99 PHE A CA 1
ATOM 793 C C . PHE A 1 99 ? -22.283 5.539 -1.489 1.00 57.97 99 PHE A C 1
ATOM 795 O O . PHE A 1 99 ? -23.209 6.085 -2.080 1.00 57.97 99 PHE A O 1
ATOM 802 N N . ASP A 1 100 ? -21.122 5.270 -2.081 1.00 58.28 100 ASP A N 1
ATOM 803 C CA . ASP A 1 100 ? -20.747 5.540 -3.472 1.00 58.28 100 ASP A CA 1
ATOM 804 C C . ASP A 1 100 ? -21.057 4.373 -4.430 1.00 58.28 100 ASP A C 1
ATOM 806 O O . ASP A 1 100 ? -20.806 4.468 -5.631 1.00 58.28 100 ASP A O 1
ATOM 810 N N . GLY A 1 101 ? -21.608 3.269 -3.912 1.00 57.09 101 GLY A N 1
ATOM 811 C CA . GLY A 1 101 ? -21.949 2.091 -4.710 1.00 57.09 101 GLY A CA 1
ATOM 812 C C . GLY A 1 101 ? -20.738 1.282 -5.181 1.00 57.09 101 GLY A C 1
ATOM 813 O O . GLY A 1 101 ? -20.909 0.377 -5.996 1.00 57.09 101 GLY A O 1
ATOM 814 N N . GLN A 1 10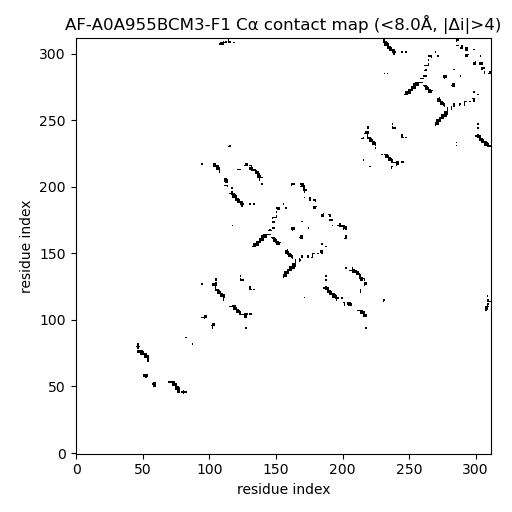2 ? -19.535 1.569 -4.669 1.00 65.94 102 GLN A N 1
ATOM 815 C CA . GLN A 1 102 ? -18.326 0.796 -4.942 1.00 65.94 102 GLN A CA 1
ATOM 816 C C . GLN A 1 102 ? -17.946 -0.038 -3.717 1.00 65.94 102 GLN A C 1
ATOM 818 O O . GLN A 1 102 ? -18.098 0.375 -2.564 1.00 65.94 102 GLN A O 1
ATOM 823 N N . PHE A 1 103 ? -17.471 -1.259 -3.955 1.00 70.94 103 PHE A N 1
ATOM 824 C CA . PHE A 1 103 ? -16.842 -2.037 -2.896 1.00 70.94 103 PHE A CA 1
ATOM 825 C C . PHE A 1 103 ? -15.451 -1.473 -2.631 1.00 70.94 103 PHE A C 1
ATOM 827 O O . PHE A 1 103 ? -14.677 -1.281 -3.570 1.00 70.94 103 PHE A O 1
ATOM 834 N N . GLU A 1 104 ? -15.130 -1.248 -1.358 1.00 79.62 104 GLU A N 1
ATOM 835 C CA . GLU A 1 104 ? -13.782 -0.857 -0.957 1.00 79.62 104 GLU A CA 1
ATOM 836 C C . GLU A 1 104 ? -12.780 -1.924 -1.404 1.00 79.62 104 GLU A C 1
ATOM 838 O O . GLU A 1 104 ? -13.006 -3.134 -1.267 1.00 79.62 104 GLU A O 1
ATOM 843 N N . ARG A 1 105 ? -11.667 -1.468 -1.973 1.00 87.75 105 ARG A N 1
ATOM 844 C CA . ARG A 1 105 ? -10.615 -2.324 -2.526 1.00 87.75 105 ARG A CA 1
ATOM 845 C C . ARG A 1 105 ? -9.334 -2.084 -1.759 1.00 87.75 105 ARG A C 1
ATOM 847 O O . ARG A 1 105 ? -9.002 -0.953 -1.400 1.00 87.75 105 ARG A O 1
ATOM 854 N N . ALA A 1 106 ? -8.596 -3.164 -1.529 1.00 91.25 106 ALA A N 1
ATOM 855 C CA . ALA A 1 106 ? -7.316 -3.068 -0.861 1.00 91.25 106 ALA A CA 1
ATOM 856 C C . ALA A 1 106 ? -6.412 -2.224 -1.748 1.00 91.25 106 ALA A C 1
ATOM 858 O O . ALA A 1 106 ? -6.335 -2.459 -2.953 1.00 91.25 106 ALA A O 1
ATOM 859 N N . SER A 1 107 ? -5.769 -1.216 -1.183 1.00 92.88 107 SER A N 1
ATOM 860 C CA . SER A 1 107 ? -4.950 -0.315 -1.973 1.00 92.88 107 SER A CA 1
ATOM 861 C C . SER A 1 107 ? -3.765 0.197 -1.193 1.00 92.88 107 SER A C 1
ATOM 863 O O . SER A 1 107 ? -3.737 0.220 0.040 1.00 92.88 107 SER A O 1
ATOM 865 N N . VAL A 1 108 ? -2.763 0.627 -1.936 1.00 92.50 108 VAL A N 1
ATOM 866 C CA . VAL A 1 108 ? -1.565 1.213 -1.373 1.00 92.50 108 VAL A CA 1
ATOM 867 C C . VAL A 1 108 ? -1.066 2.321 -2.284 1.00 92.50 108 VAL A C 1
ATOM 869 O O . VAL A 1 108 ? -1.102 2.204 -3.508 1.00 92.50 108 VAL A O 1
ATOM 872 N N . LEU A 1 109 ? -0.641 3.412 -1.653 1.00 92.25 109 LEU A N 1
ATOM 873 C CA . LEU A 1 109 ? -0.024 4.558 -2.302 1.00 92.25 109 LEU A CA 1
ATOM 874 C C . LEU A 1 109 ? 1.475 4.533 -2.021 1.00 92.25 109 LEU A C 1
ATOM 876 O O . LEU A 1 109 ? 1.891 4.222 -0.898 1.00 92.25 109 LEU A O 1
ATOM 880 N N . THR A 1 110 ? 2.274 4.854 -3.032 1.00 91.81 110 THR A N 1
ATOM 881 C CA . THR A 1 110 ? 3.726 4.985 -2.897 1.00 91.81 110 THR A CA 1
ATOM 882 C C . THR A 1 110 ? 4.287 5.973 -3.910 1.00 91.81 110 THR A C 1
ATOM 884 O O . THR A 1 110 ? 3.842 6.005 -5.052 1.00 91.81 110 THR A O 1
ATOM 887 N N . ASP A 1 111 ? 5.288 6.753 -3.513 1.00 90.81 111 ASP A N 1
ATOM 888 C CA . ASP A 1 111 ? 6.096 7.552 -4.440 1.00 90.81 111 ASP A CA 1
ATOM 889 C C . ASP A 1 111 ? 7.348 6.828 -4.943 1.00 90.81 111 ASP A C 1
ATOM 891 O O . ASP A 1 111 ? 8.153 7.425 -5.658 1.00 90.81 111 ASP A O 1
ATOM 895 N N . LEU A 1 112 ? 7.549 5.566 -4.545 1.00 90.25 112 LEU A N 1
ATOM 896 C CA . LEU A 1 112 ? 8.747 4.776 -4.843 1.00 90.25 112 LEU A CA 1
ATOM 897 C C . LEU A 1 112 ? 10.059 5.498 -4.468 1.00 90.25 112 LEU A C 1
ATOM 899 O O . LEU A 1 112 ? 11.094 5.270 -5.090 1.00 90.25 112 LEU A O 1
ATOM 903 N N . GLY A 1 113 ? 10.031 6.378 -3.459 1.00 86.94 113 GLY A N 1
ATOM 904 C CA . GLY A 1 113 ? 11.201 7.142 -3.016 1.00 86.94 113 GLY A CA 1
ATOM 905 C C . GLY A 1 113 ? 11.544 8.349 -3.897 1.00 86.94 113 GLY A C 1
ATOM 906 O O . GLY A 1 113 ? 12.609 8.947 -3.745 1.00 86.94 113 GLY A O 1
ATOM 907 N N . THR A 1 114 ? 10.662 8.747 -4.813 1.00 87.50 114 THR A N 1
ATOM 908 C CA . THR A 1 114 ? 10.884 9.908 -5.695 1.00 87.50 114 THR A CA 1
ATOM 909 C C . THR A 1 114 ? 10.623 11.263 -5.023 1.00 87.50 114 THR A C 1
ATOM 911 O O . THR A 1 114 ? 10.621 12.297 -5.695 1.00 87.50 114 THR A O 1
ATOM 914 N N . SER A 1 115 ? 10.415 11.281 -3.702 1.00 83.44 115 SER A N 1
ATOM 915 C CA . SER A 1 115 ? 10.114 12.481 -2.909 1.00 83.44 115 SER A CA 1
ATOM 916 C C . SER A 1 115 ? 8.872 13.220 -3.418 1.00 83.44 115 SER A C 1
ATOM 918 O O . SER A 1 115 ? 8.862 14.446 -3.536 1.00 83.44 115 SER A O 1
ATOM 920 N N . GLY A 1 116 ? 7.831 12.457 -3.763 1.00 81.31 116 GLY A N 1
ATOM 921 C CA . GLY A 1 116 ? 6.566 12.974 -4.290 1.00 81.31 116 GLY A CA 1
ATOM 922 C C . GLY A 1 116 ? 6.588 13.450 -5.749 1.00 81.31 116 GLY A C 1
ATOM 923 O O . GLY A 1 116 ? 5.585 13.999 -6.202 1.00 81.31 116 GLY A O 1
ATOM 924 N N . GLN A 1 117 ? 7.678 13.252 -6.508 1.00 85.38 117 GLN A N 1
ATOM 925 C CA . GLN A 1 117 ? 7.681 13.566 -7.949 1.00 85.38 117 GLN A CA 1
ATOM 926 C C . GLN A 1 117 ? 6.714 12.688 -8.743 1.00 85.38 117 GLN A C 1
ATOM 928 O O . GLN A 1 117 ? 6.179 13.140 -9.756 1.00 85.38 117 GLN A O 1
ATOM 933 N N . VAL A 1 118 ? 6.502 11.452 -8.293 1.00 91.00 118 VAL A N 1
ATOM 934 C CA . VAL A 1 118 ? 5.439 10.567 -8.766 1.00 91.00 118 VAL A CA 1
ATOM 935 C C . VAL A 1 118 ? 4.730 9.934 -7.585 1.00 91.00 118 VAL A C 1
ATOM 937 O O . VAL A 1 118 ? 5.342 9.712 -6.548 1.00 91.00 118 VAL A O 1
ATOM 940 N N . VAL A 1 119 ? 3.446 9.629 -7.739 1.00 91.38 119 VAL A N 1
ATOM 941 C CA . VAL A 1 119 ? 2.661 8.884 -6.754 1.00 91.38 119 VAL A CA 1
ATOM 942 C C . VAL A 1 119 ? 1.851 7.831 -7.490 1.00 91.38 119 VAL A C 1
ATOM 944 O O . VAL A 1 119 ? 0.962 8.153 -8.276 1.00 91.38 119 VAL A O 1
ATOM 947 N N . PHE A 1 120 ? 2.159 6.569 -7.223 1.00 93.94 120 PHE A N 1
ATOM 948 C CA . PHE A 1 120 ? 1.422 5.425 -7.733 1.00 93.94 120 PHE A CA 1
ATOM 949 C C . PHE A 1 120 ? 0.370 4.973 -6.737 1.00 93.94 120 PHE A C 1
ATOM 951 O O . PHE A 1 120 ? 0.649 4.862 -5.538 1.00 93.94 120 PHE A O 1
ATOM 958 N N . GLN A 1 121 ? -0.801 4.622 -7.258 1.00 93.81 121 GLN A N 1
ATOM 959 C CA . GLN A 1 121 ? -1.772 3.804 -6.555 1.00 93.81 121 GLN A CA 1
ATOM 960 C C . GLN A 1 121 ? -1.788 2.399 -7.152 1.00 93.81 121 GLN A C 1
ATOM 962 O O . GLN A 1 121 ? -1.900 2.194 -8.360 1.00 93.81 121 GLN A O 1
ATOM 967 N N . PHE A 1 122 ? -1.701 1.416 -6.265 1.00 95.81 122 PHE A N 1
ATOM 968 C CA . PHE A 1 122 ? -1.942 0.016 -6.575 1.00 95.81 122 PHE A CA 1
ATOM 969 C C . PHE A 1 122 ? -3.206 -0.400 -5.838 1.00 95.81 122 PHE A C 1
ATOM 971 O O . PHE A 1 122 ? -3.252 -0.299 -4.611 1.00 95.81 122 PHE A O 1
ATOM 978 N N . ALA A 1 123 ? -4.228 -0.847 -6.561 1.00 94.25 123 ALA A N 1
ATOM 979 C CA . ALA A 1 123 ? -5.488 -1.304 -5.981 1.00 94.25 123 ALA A CA 1
ATOM 980 C C . ALA A 1 123 ? -5.793 -2.741 -6.411 1.00 94.25 123 ALA A C 1
ATOM 982 O O . ALA A 1 123 ? -5.641 -3.087 -7.577 1.00 94.25 123 ALA A O 1
ATOM 983 N N . ALA A 1 124 ? -6.224 -3.591 -5.485 1.00 95.12 124 ALA A N 1
ATOM 984 C CA . ALA A 1 124 ? -6.532 -4.991 -5.756 1.00 95.12 124 ALA A CA 1
ATOM 985 C C . ALA A 1 124 ? -7.683 -5.087 -6.752 1.00 95.12 124 ALA A C 1
ATOM 987 O O . ALA A 1 124 ? -8.597 -4.280 -6.667 1.00 95.12 124 ALA A O 1
ATOM 988 N N . VAL A 1 125 ? -7.673 -6.053 -7.671 1.00 93.06 125 VAL A N 1
ATOM 989 C CA . VAL A 1 125 ? -8.795 -6.331 -8.590 1.00 93.06 125 VAL A CA 1
ATOM 990 C C . VAL A 1 125 ? -10.003 -6.874 -7.840 1.00 93.06 125 VAL A C 1
ATOM 992 O O . VAL A 1 125 ? -11.128 -6.430 -8.068 1.00 93.06 125 VAL A O 1
ATOM 995 N N . ALA A 1 126 ? -9.754 -7.796 -6.912 1.00 88.75 126 ALA A N 1
ATOM 996 C CA . ALA A 1 126 ? -10.785 -8.365 -6.064 1.00 88.75 126 ALA A CA 1
ATOM 997 C C . ALA A 1 126 ? -11.324 -7.317 -5.065 1.00 88.75 126 ALA A C 1
ATOM 999 O O . ALA A 1 126 ? -10.526 -6.655 -4.391 1.00 88.75 126 ALA A O 1
ATOM 1000 N N . PRO A 1 127 ? -12.656 -7.166 -4.943 1.00 85.25 127 PRO A N 1
ATOM 1001 C CA . PRO A 1 127 ? -13.269 -6.307 -3.934 1.00 85.25 127 PRO A CA 1
ATOM 1002 C C . PRO A 1 127 ? -13.174 -6.913 -2.527 1.00 85.25 127 PRO A C 1
ATOM 1004 O O . PRO A 1 127 ? -13.073 -8.132 -2.370 1.00 85.25 127 PRO A O 1
ATOM 1007 N N . GLY A 1 128 ? -13.264 -6.063 -1.501 1.00 82.12 128 GLY A N 1
ATOM 1008 C CA . GLY A 1 128 ? -13.312 -6.495 -0.103 1.00 82.12 128 GLY A CA 1
ATOM 1009 C C . GLY A 1 128 ? -12.022 -7.168 0.385 1.00 82.12 128 GLY A C 1
ATOM 1010 O O . GLY A 1 128 ? -10.944 -6.999 -0.192 1.00 82.12 128 GLY A O 1
ATOM 1011 N N . GLU A 1 129 ? -12.139 -7.949 1.464 1.00 83.12 129 GLU A N 1
ATOM 1012 C CA . GLU A 1 129 ? -11.009 -8.622 2.130 1.00 83.12 129 GLU A CA 1
ATOM 1013 C C . GLU A 1 129 ? -10.195 -9.514 1.196 1.00 83.12 129 GLU A C 1
ATOM 1015 O O . GLU A 1 129 ? -8.991 -9.686 1.384 1.00 83.12 129 GLU A O 1
ATOM 1020 N N . ALA A 1 130 ? -10.830 -10.061 0.156 1.00 86.38 130 ALA A N 1
ATOM 1021 C CA . ALA A 1 130 ? -10.167 -10.913 -0.818 1.00 86.38 130 ALA A CA 1
ATOM 1022 C C . ALA A 1 130 ? -8.970 -10.214 -1.486 1.00 86.38 130 ALA A C 1
ATOM 1024 O O . ALA A 1 130 ? -8.010 -10.893 -1.852 1.00 86.38 130 ALA A O 1
ATOM 1025 N N . GLY A 1 131 ? -8.988 -8.880 -1.600 1.00 88.69 131 GLY A N 1
ATOM 1026 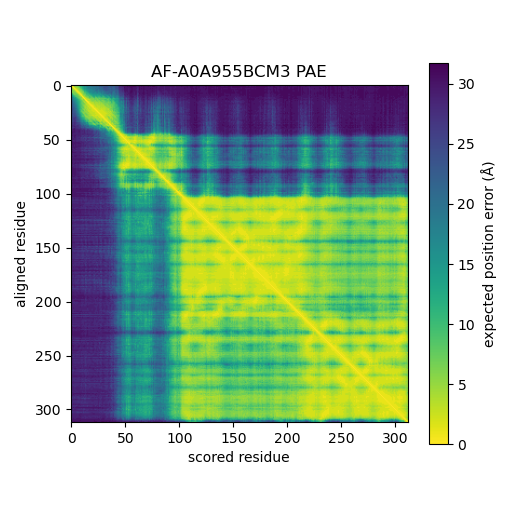C CA . GLY A 1 131 ? -7.880 -8.082 -2.126 1.00 88.69 131 GLY A CA 1
ATOM 1027 C C . GLY A 1 131 ? -6.756 -7.776 -1.124 1.00 88.69 131 GLY A C 1
ATOM 1028 O O . GLY A 1 131 ? -5.651 -7.426 -1.544 1.00 88.69 131 GLY A O 1
ATOM 1029 N N . ASN A 1 132 ? -6.990 -7.911 0.187 1.00 89.75 132 ASN A N 1
ATOM 1030 C CA . ASN A 1 132 ? -6.001 -7.579 1.222 1.00 89.75 132 ASN A CA 1
ATOM 1031 C C . ASN A 1 132 ? -4.809 -8.554 1.191 1.00 89.75 132 ASN A C 1
ATOM 1033 O O . ASN A 1 132 ? -4.952 -9.733 0.883 1.00 89.75 132 ASN A O 1
ATOM 1037 N N . GLY A 1 133 ? -3.597 -8.092 1.500 1.00 90.94 133 GLY A N 1
ATOM 1038 C CA . GLY A 1 133 ? -2.418 -8.966 1.595 1.00 90.94 133 GLY A CA 1
ATOM 1039 C C . GLY A 1 133 ? -1.722 -9.291 0.266 1.00 90.94 133 GLY A C 1
ATOM 1040 O O . GLY A 1 133 ? -0.726 -10.013 0.270 1.00 90.94 133 GLY A O 1
ATOM 1041 N N . ILE A 1 134 ? -2.196 -8.763 -0.869 1.00 95.75 134 ILE A N 1
ATOM 1042 C CA . ILE A 1 134 ? -1.398 -8.757 -2.107 1.00 95.75 134 ILE A CA 1
ATOM 1043 C C . ILE A 1 134 ? -0.166 -7.881 -1.865 1.00 95.75 134 ILE A C 1
ATOM 1045 O O . ILE A 1 134 ? -0.297 -6.783 -1.331 1.00 95.75 134 ILE A O 1
ATOM 1049 N N . SER A 1 135 ? 1.025 -8.353 -2.226 1.00 96.44 135 SER A N 1
ATOM 1050 C CA . SER A 1 135 ? 2.280 -7.629 -1.979 1.00 96.44 135 SER A CA 1
ATOM 1051 C C . SER A 1 135 ? 3.006 -7.311 -3.277 1.00 96.44 135 SER A C 1
ATOM 1053 O O . SER A 1 135 ? 3.068 -8.151 -4.170 1.00 96.44 135 SER A O 1
ATOM 1055 N N . LEU A 1 136 ? 3.566 -6.107 -3.377 1.00 96.62 136 LEU A N 1
ATOM 1056 C CA . LEU A 1 136 ? 4.501 -5.737 -4.433 1.00 96.62 136 LEU A CA 1
ATOM 1057 C C . LEU A 1 136 ? 5.901 -5.642 -3.840 1.00 96.62 136 LEU A C 1
ATOM 1059 O O . LEU A 1 136 ? 6.101 -4.969 -2.833 1.00 96.62 136 LEU A O 1
ATOM 1063 N N . VAL A 1 137 ? 6.872 -6.305 -4.449 1.00 96.19 137 VAL A N 1
ATOM 1064 C CA . VAL A 1 137 ? 8.276 -6.240 -4.042 1.00 96.19 137 VAL A CA 1
ATOM 1065 C C . VAL A 1 137 ? 9.062 -5.654 -5.197 1.00 96.19 137 VAL A C 1
ATOM 1067 O O . VAL A 1 137 ? 9.017 -6.174 -6.309 1.00 96.19 137 VAL A O 1
ATOM 1070 N N . PHE A 1 138 ? 9.779 -4.569 -4.928 1.00 96.06 138 PHE A N 1
ATOM 1071 C CA . PHE A 1 138 ? 10.617 -3.918 -5.924 1.00 96.06 138 PHE A CA 1
ATOM 1072 C C . PHE A 1 138 ? 12.062 -4.386 -5.776 1.00 96.06 138 PHE A C 1
ATOM 1074 O O . PHE A 1 138 ? 12.617 -4.411 -4.672 1.00 96.06 138 PHE A O 1
ATOM 1081 N N . THR A 1 139 ? 12.672 -4.742 -6.898 1.00 95.62 139 THR A N 1
ATOM 1082 C CA . THR A 1 139 ? 14.104 -5.001 -7.041 1.00 95.62 139 THR A CA 1
ATOM 1083 C C . THR A 1 139 ? 14.667 -4.126 -8.151 1.00 95.62 139 THR A C 1
ATOM 1085 O O . THR A 1 139 ? 13.933 -3.399 -8.823 1.00 95.62 139 THR A O 1
ATOM 1088 N N . LYS A 1 140 ? 15.990 -4.118 -8.294 1.00 94.31 140 LYS A N 1
ATOM 1089 C CA . LYS A 1 140 ? 16.654 -3.366 -9.349 1.00 94.31 140 LYS A CA 1
ATOM 1090 C C . LYS A 1 140 ? 17.836 -4.149 -9.889 1.00 94.31 140 LYS A C 1
ATOM 1092 O O . LYS A 1 140 ? 18.630 -4.681 -9.107 1.00 94.31 140 LYS A O 1
ATOM 1097 N N . SER A 1 141 ? 17.988 -4.159 -11.204 1.00 94.75 141 SER A N 1
ATOM 1098 C CA . SER A 1 141 ? 19.140 -4.758 -11.866 1.00 94.75 141 SER A CA 1
ATOM 1099 C C . SER A 1 141 ? 19.487 -3.994 -13.146 1.00 94.75 141 SER A C 1
ATOM 1101 O O . SER A 1 141 ? 18.765 -3.096 -13.582 1.00 94.75 141 SER A O 1
ATOM 1103 N N . ASN A 1 142 ? 20.666 -4.244 -13.711 1.00 95.00 142 ASN A N 1
ATOM 1104 C CA . ASN A 1 142 ? 21.032 -3.687 -15.009 1.00 95.00 142 ASN A CA 1
ATOM 1105 C C . ASN A 1 142 ? 20.637 -4.696 -16.094 1.00 95.00 142 ASN A C 1
ATOM 1107 O O . ASN A 1 142 ? 21.228 -5.773 -16.166 1.00 95.00 142 ASN A O 1
ATOM 1111 N N . HIS A 1 143 ? 19.669 -4.343 -16.943 1.00 95.44 143 HIS A N 1
ATOM 1112 C CA . HIS A 1 143 ? 19.178 -5.232 -18.004 1.00 95.44 143 HIS A CA 1
ATOM 1113 C C . HIS A 1 143 ? 20.032 -5.181 -19.288 1.00 95.44 143 HIS A C 1
ATOM 1115 O O . HIS A 1 143 ? 19.711 -5.834 -20.279 1.00 95.44 143 HIS A O 1
ATOM 1121 N N . GLY A 1 144 ? 21.106 -4.386 -19.309 1.00 90.62 144 GLY A N 1
ATOM 1122 C CA . GLY A 1 144 ? 22.058 -4.291 -20.419 1.00 90.62 144 GLY A CA 1
ATOM 1123 C C . GLY A 1 144 ? 21.587 -3.476 -21.630 1.00 90.62 144 GLY A C 1
ATOM 1124 O O . GLY A 1 144 ? 22.313 -3.400 -22.619 1.00 90.62 144 GLY A O 1
ATOM 1125 N N . GLY A 1 145 ? 20.400 -2.861 -21.585 1.00 92.50 145 GLY A N 1
ATOM 1126 C CA . GLY A 1 145 ? 19.857 -2.081 -22.700 1.00 92.50 145 GLY A CA 1
ATOM 1127 C C . GLY A 1 145 ? 18.509 -1.421 -22.410 1.00 92.50 145 GLY A C 1
ATOM 1128 O O . GLY A 1 145 ? 18.100 -1.297 -21.253 1.00 92.50 145 GLY A O 1
ATOM 1129 N N . SER A 1 146 ? 17.827 -0.996 -23.480 1.00 92.31 146 SER A N 1
ATOM 1130 C CA . SER A 1 146 ? 16.435 -0.538 -23.425 1.00 92.31 146 SER A CA 1
ATOM 1131 C C . SER A 1 146 ? 15.524 -1.727 -23.161 1.00 92.31 146 SER A C 1
ATOM 1133 O O . SER A 1 146 ? 15.406 -2.630 -23.988 1.00 92.31 146 SER A O 1
ATOM 1135 N N . SER A 1 147 ? 14.921 -1.759 -21.979 1.00 94.25 147 SER A N 1
ATOM 1136 C CA . SER A 1 147 ? 13.963 -2.792 -21.606 1.00 94.25 147 SER A CA 1
ATOM 1137 C C . SER A 1 147 ? 13.011 -2.254 -20.549 1.00 94.25 147 SER A C 1
ATOM 1139 O O . SER A 1 147 ? 13.401 -1.436 -19.712 1.00 94.25 147 SER A O 1
ATOM 1141 N N . LEU A 1 148 ? 11.768 -2.730 -20.601 1.00 95.38 148 LEU A N 1
ATOM 1142 C CA . LEU A 1 148 ? 10.789 -2.483 -19.552 1.00 95.38 148 LEU A CA 1
ATOM 1143 C C . LEU A 1 148 ? 11.194 -3.220 -18.262 1.00 95.38 148 LEU A C 1
ATOM 1145 O O . LEU A 1 148 ? 11.945 -4.200 -18.321 1.00 95.38 148 LEU A O 1
ATOM 1149 N N . PRO A 1 149 ? 10.666 -2.797 -17.102 1.00 96.38 149 PRO A N 1
ATOM 1150 C CA . PRO A 1 149 ? 10.753 -3.567 -15.870 1.00 96.38 149 PRO A CA 1
ATOM 1151 C C . PRO A 1 149 ? 10.280 -5.005 -16.045 1.00 96.38 149 PRO A C 1
ATOM 1153 O O . PRO A 1 149 ? 9.267 -5.263 -16.704 1.00 96.38 149 PRO A O 1
ATOM 1156 N N . THR A 1 150 ? 10.971 -5.939 -15.398 1.00 96.19 150 THR A N 1
ATOM 1157 C CA . THR A 1 150 ? 10.551 -7.341 -15.396 1.00 96.19 150 THR A CA 1
ATOM 1158 C C . THR A 1 150 ? 9.521 -7.545 -14.294 1.00 96.19 150 THR A C 1
ATOM 1160 O O . THR A 1 150 ? 9.827 -7.382 -13.116 1.00 96.19 150 THR A O 1
ATOM 1163 N N . VAL A 1 151 ? 8.296 -7.925 -14.663 1.00 97.38 151 VAL A N 1
ATOM 1164 C CA . VAL A 1 151 ? 7.213 -8.206 -13.710 1.00 97.38 151 VAL A CA 1
ATOM 1165 C C . VAL A 1 151 ? 6.966 -9.707 -13.651 1.00 97.38 151 VAL A C 1
ATOM 1167 O O . VAL A 1 151 ? 6.599 -10.324 -14.651 1.00 97.38 151 VAL A O 1
ATOM 1170 N N . THR A 1 152 ? 7.118 -10.296 -12.469 1.00 96.75 152 THR A N 1
ATOM 1171 C CA . THR A 1 152 ? 6.791 -11.705 -12.212 1.00 96.75 152 THR A CA 1
ATOM 1172 C C . THR A 1 152 ? 5.804 -11.816 -11.061 1.00 96.75 152 THR A C 1
ATOM 1174 O O . THR A 1 152 ? 5.776 -10.976 -10.166 1.00 96.75 152 THR A O 1
ATOM 1177 N N . VAL A 1 153 ? 4.963 -12.848 -11.080 1.00 97.06 153 VAL A N 1
ATOM 1178 C CA . VAL A 1 153 ? 3.945 -13.063 -10.048 1.00 97.06 153 VAL A CA 1
ATOM 1179 C C . VAL A 1 153 ? 4.109 -14.460 -9.471 1.00 97.06 153 VAL A C 1
ATOM 1181 O O . VAL A 1 153 ? 4.137 -15.440 -10.212 1.00 97.06 153 VAL A O 1
ATOM 1184 N N . SER A 1 154 ? 4.207 -14.541 -8.147 1.00 95.19 154 SER A N 1
ATOM 1185 C CA . SER A 1 154 ? 4.244 -15.790 -7.388 1.00 95.19 154 SER A CA 1
ATOM 1186 C C . SER A 1 154 ? 3.117 -15.774 -6.359 1.00 95.19 154 SER A C 1
ATOM 1188 O O . SER A 1 154 ? 3.180 -15.073 -5.346 1.00 95.19 154 SER A O 1
ATOM 1190 N N . GLY A 1 155 ? 2.031 -16.494 -6.648 1.00 93.06 155 GLY A N 1
ATOM 1191 C CA . GLY A 1 155 ? 0.818 -16.469 -5.830 1.00 93.06 155 GLY A CA 1
ATOM 1192 C C . GLY A 1 155 ? 0.220 -15.062 -5.744 1.00 93.06 155 GLY A C 1
ATOM 1193 O O . GLY A 1 155 ? -0.311 -14.554 -6.724 1.00 93.06 155 GLY A O 1
ATOM 1194 N N . ARG A 1 156 ? 0.311 -14.436 -4.563 1.00 94.06 156 ARG A N 1
ATOM 1195 C CA . ARG A 1 156 ? -0.190 -13.074 -4.276 1.00 94.06 156 ARG A CA 1
ATOM 1196 C C . ARG A 1 156 ? 0.929 -12.029 -4.161 1.00 94.06 156 ARG A C 1
ATOM 1198 O O . ARG A 1 156 ? 0.683 -10.921 -3.684 1.00 94.06 156 ARG A O 1
ATOM 1205 N N . GLN A 1 157 ? 2.154 -12.383 -4.541 1.00 96.62 157 GLN A N 1
ATOM 1206 C CA . GLN A 1 157 ? 3.294 -11.472 -4.572 1.00 96.62 157 GLN A CA 1
ATOM 1207 C C . GLN A 1 157 ? 3.655 -11.126 -6.014 1.00 96.62 157 GLN A C 1
ATOM 1209 O O . GLN A 1 157 ? 3.861 -12.016 -6.839 1.00 96.62 157 GLN A O 1
ATOM 1214 N N . ILE A 1 158 ? 3.758 -9.834 -6.297 1.00 97.62 158 ILE A N 1
ATOM 1215 C CA . ILE A 1 158 ? 4.205 -9.282 -7.571 1.00 97.62 158 ILE A CA 1
ATOM 1216 C C . ILE A 1 158 ? 5.628 -8.768 -7.363 1.00 97.62 158 ILE A C 1
ATOM 1218 O O . ILE A 1 158 ? 5.844 -7.832 -6.597 1.00 97.62 158 ILE A O 1
ATOM 1222 N N . ASN A 1 159 ? 6.599 -9.379 -8.029 1.00 97.31 159 ASN A N 1
ATOM 1223 C CA . ASN A 1 159 ? 7.983 -8.924 -8.025 1.00 97.31 159 ASN A CA 1
ATOM 1224 C C . ASN A 1 159 ? 8.222 -8.063 -9.264 1.00 97.31 159 ASN A C 1
ATOM 1226 O O . ASN A 1 159 ? 7.949 -8.501 -10.384 1.00 97.31 159 ASN A O 1
ATOM 1230 N N . VAL A 1 160 ? 8.721 -6.850 -9.053 1.00 97.25 160 VAL A N 1
ATOM 1231 C CA . VAL A 1 160 ? 8.990 -5.864 -10.100 1.00 97.25 160 VAL A CA 1
ATOM 1232 C C . VAL A 1 160 ? 10.473 -5.519 -10.070 1.00 97.25 160 VAL A C 1
ATOM 1234 O O . VAL A 1 160 ? 10.930 -4.850 -9.146 1.00 97.25 160 VAL A O 1
ATOM 1237 N N . ASP A 1 161 ? 11.216 -5.958 -11.081 1.00 96.62 161 ASP A N 1
ATOM 1238 C CA . ASP A 1 161 ? 12.634 -5.635 -11.240 1.00 96.62 161 ASP A CA 1
ATOM 1239 C C . ASP A 1 161 ? 12.809 -4.433 -12.170 1.00 96.62 161 ASP A C 1
ATOM 1241 O O . ASP A 1 161 ? 12.465 -4.490 -13.354 1.00 96.62 161 ASP A O 1
ATOM 1245 N N . LEU A 1 162 ? 13.298 -3.325 -11.612 1.00 96.62 162 LEU A N 1
ATOM 1246 C CA . LEU A 1 162 ? 13.509 -2.069 -12.325 1.00 96.62 162 LEU A CA 1
ATOM 1247 C C . LEU A 1 162 ? 14.868 -2.071 -13.035 1.00 96.62 162 LEU A C 1
ATOM 1249 O O . LEU A 1 162 ? 15.896 -2.409 -12.444 1.00 96.62 162 LEU A O 1
ATOM 1253 N N . ASN A 1 163 ? 14.879 -1.603 -14.280 1.00 96.50 163 ASN A N 1
ATOM 1254 C CA . ASN A 1 163 ? 16.094 -1.441 -15.067 1.00 96.50 163 ASN A CA 1
ATOM 1255 C C . ASN A 1 163 ? 16.890 -0.210 -14.603 1.00 96.50 163 ASN A C 1
ATOM 1257 O O . ASN A 1 163 ? 16.358 0.901 -14.562 1.00 96.50 163 ASN A O 1
ATOM 1261 N N . THR A 1 164 ? 18.176 -0.411 -14.321 1.00 95.81 164 THR A N 1
ATOM 1262 C CA . THR A 1 164 ? 19.148 0.629 -13.928 1.00 95.81 164 THR A CA 1
ATOM 1263 C C . THR A 1 164 ? 20.187 0.928 -15.018 1.00 95.81 164 THR A C 1
ATOM 1265 O O . THR A 1 164 ? 21.158 1.645 -14.771 1.00 95.81 164 THR A O 1
ATOM 1268 N N . ASN A 1 165 ? 20.029 0.369 -16.226 1.00 94.81 165 ASN A N 1
ATOM 1269 C CA . ASN A 1 165 ? 20.954 0.603 -17.335 1.00 94.81 165 ASN A CA 1
ATOM 1270 C C . ASN A 1 165 ? 20.986 2.085 -17.742 1.00 94.81 165 ASN A C 1
ATOM 1272 O O . ASN A 1 165 ? 19.960 2.642 -18.121 1.00 94.81 165 ASN A O 1
ATOM 1276 N N . SER A 1 166 ? 22.173 2.696 -17.735 1.00 93.38 166 SER A N 1
ATOM 1277 C CA . SER A 1 166 ? 22.359 4.123 -18.031 1.00 93.38 166 SER A CA 1
ATOM 1278 C C . SER A 1 166 ? 21.719 4.537 -19.365 1.00 93.38 166 SER A C 1
ATOM 1280 O O . SER A 1 166 ? 21.936 3.900 -20.402 1.00 93.38 166 SER A O 1
ATOM 1282 N N . GLY A 1 167 ? 20.905 5.594 -19.329 1.00 91.44 167 GLY A N 1
ATOM 1283 C CA . GLY A 1 167 ? 20.145 6.107 -20.472 1.00 91.44 167 GLY A CA 1
ATOM 1284 C C . GLY A 1 167 ? 18.887 5.304 -20.820 1.00 91.44 167 GLY A C 1
ATOM 1285 O O . GLY A 1 167 ? 18.200 5.649 -21.777 1.00 91.44 167 GLY A O 1
ATOM 1286 N N . ASN A 1 168 ? 18.598 4.231 -20.082 1.00 93.38 168 ASN A N 1
ATOM 1287 C CA . ASN A 1 168 ? 17.443 3.350 -20.261 1.00 93.38 168 ASN A CA 1
ATOM 1288 C C . ASN A 1 168 ? 16.819 2.970 -18.911 1.00 93.38 168 ASN A C 1
ATOM 1290 O O . ASN A 1 168 ? 16.271 1.875 -18.750 1.00 93.38 168 ASN A O 1
ATOM 1294 N N . GLU A 1 169 ? 16.975 3.834 -17.913 1.00 95.69 169 GLU A N 1
ATOM 1295 C CA . GLU A 1 169 ? 16.473 3.568 -16.577 1.00 95.69 169 GLU A CA 1
ATOM 1296 C C . GLU A 1 169 ? 14.949 3.600 -16.544 1.00 95.69 169 GLU A C 1
ATOM 1298 O O . GLU A 1 169 ? 14.309 4.320 -17.308 1.00 95.69 169 GLU A O 1
ATOM 1303 N N . THR A 1 170 ? 14.362 2.815 -15.643 1.00 96.44 170 THR A N 1
ATOM 1304 C CA . THR A 1 170 ? 12.903 2.715 -15.569 1.00 96.44 170 THR A CA 1
ATOM 1305 C C . THR A 1 170 ? 12.268 4.054 -15.213 1.00 96.44 170 THR A C 1
ATOM 1307 O O . THR A 1 170 ? 12.513 4.619 -14.139 1.00 96.44 170 THR A O 1
ATOM 1310 N N . THR A 1 171 ? 11.380 4.515 -16.090 1.00 95.56 171 THR A N 1
ATOM 1311 C CA . THR A 1 171 ? 10.511 5.666 -15.845 1.00 95.56 171 THR A CA 1
ATOM 1312 C C . THR A 1 171 ? 9.150 5.249 -15.285 1.00 95.56 171 THR A C 1
ATOM 1314 O O . THR A 1 171 ? 8.765 4.076 -15.300 1.00 95.56 171 THR A O 1
ATOM 1317 N N . ALA A 1 172 ? 8.380 6.222 -14.801 1.00 95.38 172 ALA A N 1
ATOM 1318 C CA . ALA A 1 172 ? 7.016 5.997 -14.339 1.00 95.38 172 ALA A CA 1
ATOM 1319 C C . ALA A 1 172 ? 6.102 5.423 -15.441 1.00 95.38 172 ALA A C 1
ATOM 1321 O O . ALA A 1 172 ? 5.278 4.547 -15.165 1.00 95.38 172 ALA A O 1
ATOM 1322 N N . SER A 1 173 ? 6.283 5.860 -16.690 1.00 95.94 173 SER A N 1
ATOM 1323 C CA . SER A 1 173 ? 5.583 5.308 -17.855 1.00 95.94 173 SER A CA 1
ATOM 1324 C C . SER A 1 173 ? 5.930 3.840 -18.088 1.00 95.94 173 SER A C 1
ATOM 1326 O O . SER A 1 173 ? 5.038 3.030 -18.355 1.00 95.94 173 SER A O 1
ATOM 1328 N N . ASP A 1 174 ? 7.211 3.485 -17.973 1.00 96.38 174 ASP A N 1
ATOM 1329 C CA . ASP A 1 174 ? 7.671 2.110 -18.182 1.00 96.38 174 ASP A CA 1
ATOM 1330 C C . ASP A 1 174 ? 7.094 1.173 -17.123 1.00 96.38 174 ASP A C 1
ATOM 1332 O O . ASP A 1 174 ? 6.637 0.079 -17.453 1.00 96.38 174 ASP A O 1
ATOM 1336 N N . LEU A 1 175 ? 7.044 1.619 -15.863 1.00 96.00 175 LEU A N 1
ATOM 1337 C CA . LEU A 1 175 ? 6.433 0.855 -14.778 1.00 96.00 175 LEU A CA 1
ATOM 1338 C C . LEU A 1 175 ? 4.932 0.638 -15.006 1.00 96.00 175 LEU A C 1
ATOM 1340 O O . LEU A 1 175 ? 4.455 -0.493 -14.896 1.00 96.00 175 LEU A O 1
ATOM 1344 N N . LEU A 1 176 ? 4.190 1.695 -15.350 1.00 96.12 176 LEU A N 1
ATOM 1345 C CA . LEU A 1 176 ? 2.758 1.588 -15.643 1.00 96.12 176 LEU A CA 1
ATOM 1346 C C . LEU A 1 176 ? 2.503 0.614 -16.802 1.00 96.12 176 LEU A C 1
ATOM 1348 O O . LEU A 1 176 ? 1.620 -0.245 -16.723 1.00 96.12 176 LEU A O 1
ATOM 1352 N N . THR A 1 177 ? 3.317 0.716 -17.851 1.00 96.44 177 THR A N 1
ATOM 1353 C CA . THR A 1 177 ? 3.244 -0.146 -19.034 1.00 96.44 177 THR A CA 1
ATOM 1354 C C . THR A 1 177 ? 3.553 -1.600 -18.679 1.00 96.44 177 THR A C 1
ATOM 1356 O O . THR A 1 177 ? 2.788 -2.493 -19.039 1.00 96.44 177 THR A O 1
ATOM 1359 N N . ALA A 1 178 ? 4.626 -1.861 -17.930 1.00 96.50 178 ALA A N 1
ATOM 1360 C CA . ALA A 1 178 ? 5.019 -3.211 -17.529 1.00 96.50 178 ALA A CA 1
ATOM 1361 C C . ALA A 1 178 ? 3.963 -3.892 -16.641 1.00 96.50 178 ALA A C 1
ATOM 1363 O O . ALA A 1 178 ? 3.626 -5.057 -16.861 1.00 96.50 178 ALA A O 1
ATOM 1364 N N . MET A 1 179 ? 3.395 -3.157 -15.680 1.00 96.62 179 MET A N 1
ATOM 1365 C CA . MET A 1 179 ? 2.332 -3.664 -14.804 1.00 96.62 179 MET A CA 1
ATOM 1366 C C . MET A 1 179 ? 1.046 -3.971 -15.574 1.00 96.62 179 MET A C 1
ATOM 1368 O O . MET A 1 179 ? 0.429 -5.011 -15.349 1.00 96.62 179 MET A O 1
ATOM 1372 N N . THR A 1 180 ? 0.671 -3.101 -16.515 1.00 94.88 180 THR A N 1
ATOM 1373 C CA . THR A 1 180 ? -0.535 -3.277 -17.339 1.00 94.88 180 THR A CA 1
ATOM 1374 C C . THR A 1 180 ? -0.383 -4.429 -18.333 1.00 94.88 180 THR A C 1
ATOM 1376 O O . THR A 1 180 ? -1.318 -5.201 -18.531 1.00 94.88 180 THR A O 1
ATOM 1379 N N . ASN A 1 181 ? 0.802 -4.591 -18.929 1.00 96.00 181 ASN A N 1
ATOM 1380 C CA . ASN A 1 181 ? 1.068 -5.642 -19.914 1.00 96.00 181 ASN A CA 1
ATOM 1381 C C . ASN A 1 181 ? 1.207 -7.040 -19.290 1.00 96.00 181 ASN A C 1
ATOM 1383 O O . ASN A 1 181 ? 1.061 -8.046 -19.985 1.00 96.00 181 ASN A O 1
ATOM 1387 N N . SER A 1 182 ? 1.487 -7.134 -17.988 1.00 96.69 182 SER A N 1
ATOM 1388 C CA . SER A 1 182 ? 1.542 -8.416 -17.289 1.00 96.69 182 SER A CA 1
ATOM 1389 C C . SER A 1 182 ? 0.130 -8.916 -16.976 1.00 96.69 182 SER A C 1
ATOM 1391 O O . SER A 1 182 ? -0.536 -8.419 -16.068 1.00 96.69 182 SER A O 1
ATOM 1393 N N . ALA A 1 183 ? -0.329 -9.943 -17.698 1.00 95.25 183 ALA A N 1
ATOM 1394 C CA . ALA A 1 183 ? -1.640 -10.562 -17.467 1.00 95.25 183 ALA A CA 1
ATOM 1395 C C . ALA A 1 183 ? -1.793 -11.094 -16.028 1.00 95.25 183 ALA A C 1
ATOM 1397 O O . ALA A 1 183 ? -2.854 -10.979 -15.420 1.00 95.25 183 ALA A O 1
ATOM 1398 N N . ALA A 1 184 ? -0.715 -11.636 -15.454 1.00 95.62 184 ALA A N 1
ATOM 1399 C CA . ALA A 1 184 ? -0.727 -12.119 -14.079 1.00 95.62 184 ALA A CA 1
ATOM 1400 C C . ALA A 1 184 ? -0.859 -10.962 -13.073 1.00 95.62 184 ALA A C 1
ATOM 1402 O O . ALA A 1 184 ? -1.661 -11.053 -12.147 1.00 95.62 184 ALA A O 1
ATOM 1403 N N . ALA A 1 185 ? -0.129 -9.856 -13.266 1.00 96.50 185 ALA A N 1
ATOM 1404 C CA . ALA A 1 185 ? -0.209 -8.709 -12.361 1.00 96.50 185 ALA A CA 1
ATOM 1405 C C . ALA A 1 185 ? -1.558 -7.985 -12.478 1.00 96.50 185 ALA A C 1
ATOM 1407 O O . ALA A 1 185 ? -2.200 -7.738 -11.460 1.00 96.50 185 ALA A O 1
ATOM 1408 N N . SER A 1 186 ? -2.025 -7.734 -13.704 1.00 95.62 186 SER A N 1
ATOM 1409 C CA . SER A 1 186 ? -3.314 -7.081 -13.984 1.00 95.62 186 SER A CA 1
ATOM 1410 C C . SER A 1 186 ? -4.534 -7.905 -13.559 1.00 95.62 186 SER A C 1
ATOM 1412 O O . SER A 1 186 ? -5.608 -7.339 -13.376 1.00 95.62 186 SER A O 1
ATOM 1414 N N . SER A 1 187 ? -4.382 -9.217 -13.332 1.00 95.06 187 SER A N 1
ATOM 1415 C CA . SER A 1 187 ? -5.421 -10.044 -12.697 1.00 95.06 187 SER A CA 1
ATOM 1416 C C . SER A 1 187 ? -5.545 -9.817 -11.184 1.00 95.06 187 SER A C 1
ATOM 1418 O O . SER A 1 187 ? -6.599 -10.078 -10.605 1.00 95.06 187 SER A O 1
ATOM 1420 N N . LEU A 1 188 ? -4.483 -9.318 -10.538 1.00 94.94 188 LEU A N 1
ATOM 1421 C CA . LEU A 1 188 ? -4.416 -9.105 -9.092 1.00 94.94 188 LEU A CA 1
ATOM 1422 C C . LEU A 1 188 ? -4.552 -7.633 -8.707 1.00 94.94 188 LEU A C 1
ATOM 1424 O O . LEU A 1 188 ? -5.181 -7.334 -7.693 1.00 94.94 188 LEU A O 1
ATOM 1428 N N . VAL A 1 189 ? -3.958 -6.720 -9.479 1.00 96.94 189 VAL A N 1
ATOM 1429 C CA . VAL A 1 189 ? -3.825 -5.298 -9.144 1.00 96.94 189 VAL A CA 1
ATOM 1430 C C . VAL A 1 189 ? -4.043 -4.416 -10.371 1.00 96.94 189 VAL A C 1
ATOM 1432 O O . VAL A 1 189 ? -3.504 -4.672 -11.442 1.00 96.94 189 VAL A O 1
ATOM 1435 N N . THR A 1 190 ? -4.778 -3.323 -10.189 1.00 94.94 190 THR A N 1
ATOM 1436 C CA . THR A 1 190 ? -4.807 -2.172 -11.095 1.00 94.94 190 THR A CA 1
ATOM 1437 C C . THR A 1 190 ? -3.780 -1.140 -10.640 1.00 94.94 190 THR A C 1
ATOM 1439 O O . THR A 1 190 ? -3.776 -0.748 -9.469 1.00 94.94 190 THR A O 1
ATOM 1442 N N . THR A 1 191 ? -2.930 -0.693 -11.562 1.00 96.25 191 THR A N 1
ATOM 1443 C CA . THR A 1 191 ? -1.915 0.341 -11.326 1.00 96.25 191 THR A CA 1
ATOM 1444 C C . THR A 1 191 ? -2.354 1.653 -11.964 1.00 96.25 191 THR A C 1
ATOM 1446 O O . THR A 1 191 ? -2.680 1.676 -13.149 1.00 96.25 191 THR A O 1
ATOM 1449 N N . SER A 1 192 ? -2.324 2.743 -11.201 1.00 94.00 192 SER A N 1
ATOM 1450 C CA . SER A 1 192 ? -2.557 4.106 -11.687 1.00 94.00 192 SER A CA 1
ATOM 1451 C C . SER A 1 192 ? -1.474 5.056 -11.180 1.00 94.00 192 SER A C 1
ATOM 1453 O O . SER A 1 192 ? -0.864 4.839 -10.130 1.00 94.00 192 SER A O 1
ATOM 1455 N N . LEU A 1 193 ? -1.212 6.105 -11.960 1.00 93.12 193 LEU A N 1
ATOM 1456 C CA . LEU A 1 193 ? -0.367 7.227 -11.565 1.00 93.12 193 LEU A CA 1
ATOM 1457 C C . LEU A 1 193 ? -1.286 8.374 -11.132 1.00 93.12 193 LEU A C 1
ATOM 1459 O O . LEU A 1 193 ? -1.933 8.991 -11.974 1.00 93.12 193 LEU A O 1
ATOM 1463 N N . GLU A 1 194 ? -1.348 8.639 -9.831 1.00 90.12 194 GLU A N 1
ATOM 1464 C CA . GLU A 1 194 ? -2.224 9.664 -9.244 1.00 90.12 194 GLU A CA 1
ATOM 1465 C C . GLU A 1 194 ? -1.638 11.070 -9.391 1.00 90.12 194 GLU A C 1
ATOM 1467 O O . GLU A 1 194 ? -2.359 12.058 -9.521 1.00 90.12 194 GLU A O 1
ATOM 1472 N N . LEU A 1 195 ? -0.308 11.171 -9.364 1.00 86.56 195 LEU A N 1
ATOM 1473 C CA . LEU A 1 195 ? 0.409 12.434 -9.480 1.00 86.56 195 LEU A CA 1
ATOM 1474 C C . LEU A 1 195 ? 1.781 12.206 -10.113 1.00 86.56 195 LEU A C 1
ATOM 1476 O O . LEU A 1 195 ? 2.412 11.180 -9.867 1.00 86.56 195 LEU A O 1
ATOM 1480 N N . GLY A 1 196 ? 2.262 13.182 -10.884 1.00 86.56 196 GLY A N 1
ATOM 1481 C CA . GLY A 1 196 ? 3.652 13.241 -11.332 1.00 86.56 196 GLY A CA 1
ATOM 1482 C C . GLY A 1 196 ? 3.878 13.170 -12.838 1.00 86.56 196 GLY A C 1
ATOM 1483 O O . GLY A 1 196 ? 2.946 13.178 -13.638 1.00 86.56 196 GLY A O 1
ATOM 1484 N N . ASN A 1 197 ? 5.158 13.134 -13.217 1.00 87.25 197 ASN A N 1
ATOM 1485 C CA . ASN A 1 197 ? 5.604 13.075 -14.609 1.00 87.25 197 ASN A CA 1
ATOM 1486 C C . ASN A 1 197 ? 5.866 11.622 -15.039 1.00 87.25 197 ASN A C 1
ATOM 1488 O O . ASN A 1 197 ? 6.633 10.910 -14.398 1.00 87.25 197 ASN A O 1
ATOM 1492 N N . LEU A 1 198 ? 5.301 11.217 -16.178 1.00 91.94 198 LEU A N 1
ATOM 1493 C CA . LEU A 1 198 ? 5.512 9.901 -16.788 1.00 91.94 198 LEU A CA 1
ATOM 1494 C C . LEU A 1 198 ? 6.982 9.606 -17.134 1.00 91.94 198 LEU A C 1
ATOM 1496 O O . LEU A 1 198 ? 7.380 8.446 -17.149 1.00 91.94 198 LEU A O 1
ATOM 1500 N N . LEU A 1 199 ? 7.798 10.635 -17.367 1.00 92.38 199 LEU A N 1
ATOM 1501 C CA . LEU A 1 199 ? 9.231 10.494 -17.654 1.00 92.38 199 LEU A CA 1
ATOM 1502 C C . LEU A 1 199 ? 10.112 10.513 -16.396 1.00 92.38 199 LEU A C 1
ATOM 1504 O O . LEU A 1 199 ? 11.332 10.390 -16.504 1.00 92.38 199 LEU A O 1
ATOM 1508 N N . ALA A 1 200 ? 9.533 10.699 -15.206 1.00 92.50 200 ALA A N 1
ATOM 1509 C CA . ALA A 1 200 ? 10.305 10.671 -13.972 1.00 92.50 200 ALA A CA 1
ATOM 1510 C C . ALA A 1 200 ? 10.847 9.262 -13.716 1.00 92.50 200 ALA A C 1
ATOM 1512 O O . ALA A 1 200 ? 10.149 8.263 -13.897 1.00 92.50 200 ALA A O 1
ATOM 1513 N N . ARG A 1 201 ? 12.101 9.195 -13.276 1.00 93.44 201 ARG A N 1
ATOM 1514 C CA . ARG A 1 201 ? 12.779 7.947 -12.931 1.00 93.44 201 ARG A CA 1
ATOM 1515 C C . ARG A 1 201 ? 12.288 7.407 -11.596 1.00 93.44 201 ARG A C 1
ATOM 1517 O O . ARG A 1 201 ? 12.189 8.158 -10.628 1.00 93.44 201 ARG A O 1
ATOM 1524 N N . VAL A 1 202 ? 12.041 6.101 -11.541 1.00 93.31 202 VAL A N 1
ATOM 1525 C CA . VAL A 1 202 ? 11.557 5.402 -10.334 1.00 93.31 202 VAL A CA 1
ATOM 1526 C C . VAL A 1 202 ? 12.574 4.407 -9.768 1.00 93.31 202 VAL A C 1
ATOM 1528 O O . VAL A 1 202 ? 12.320 3.768 -8.754 1.00 93.31 202 VAL A O 1
ATOM 1531 N N . ASP A 1 203 ? 13.744 4.282 -10.397 1.00 89.88 203 ASP A N 1
ATOM 1532 C CA . ASP A 1 203 ? 14.788 3.311 -10.047 1.00 89.88 203 ASP A CA 1
ATOM 1533 C C . ASP A 1 203 ? 15.779 3.800 -8.969 1.00 89.88 203 ASP A C 1
ATOM 1535 O O . ASP A 1 203 ? 16.497 2.996 -8.370 1.00 89.88 203 ASP A O 1
ATOM 1539 N N . GLN A 1 204 ? 15.826 5.111 -8.702 1.00 86.44 204 GLN A N 1
ATOM 1540 C CA . GLN A 1 204 ? 16.885 5.735 -7.896 1.00 86.44 204 GLN A CA 1
ATOM 1541 C C . GLN A 1 204 ? 16.802 5.388 -6.401 1.00 86.44 204 GLN A C 1
ATOM 1543 O O . GLN A 1 204 ? 17.754 4.853 -5.830 1.00 86.44 204 GLN A O 1
ATOM 1548 N N . ASN A 1 205 ? 15.655 5.672 -5.781 1.00 86.38 205 ASN A N 1
ATOM 1549 C CA . ASN A 1 205 ? 15.475 5.663 -4.323 1.00 86.38 205 ASN A CA 1
ATOM 1550 C C . ASN A 1 205 ? 14.414 4.660 -3.850 1.00 86.38 205 ASN A C 1
ATOM 1552 O O . ASN A 1 205 ? 13.986 4.709 -2.696 1.00 86.38 205 ASN A O 1
ATOM 1556 N N . VAL A 1 206 ? 13.969 3.759 -4.728 1.00 86.75 206 VAL A N 1
ATOM 1557 C CA . VAL A 1 206 ? 12.974 2.752 -4.360 1.00 86.75 206 VAL A CA 1
ATOM 1558 C C . VAL A 1 206 ? 13.501 1.870 -3.227 1.00 86.75 206 VAL A C 1
ATOM 1560 O O . VAL A 1 206 ? 14.662 1.450 -3.222 1.00 86.75 206 VAL A O 1
ATOM 1563 N N . SER A 1 207 ? 12.637 1.577 -2.257 1.00 84.88 207 SER A N 1
ATOM 1564 C CA . SER A 1 207 ? 12.959 0.642 -1.182 1.00 84.88 207 SER A CA 1
ATOM 1565 C C . SER A 1 207 ? 12.994 -0.782 -1.737 1.00 84.88 207 SER A C 1
ATOM 1567 O O . SER A 1 207 ? 11.959 -1.346 -2.093 1.00 84.88 207 SER A O 1
ATOM 1569 N N . VAL A 1 208 ? 14.196 -1.348 -1.856 1.00 89.38 208 VAL A N 1
ATOM 1570 C CA . VAL A 1 208 ? 14.410 -2.673 -2.449 1.00 89.38 208 VAL A CA 1
ATOM 1571 C C . VAL A 1 208 ? 14.114 -3.774 -1.432 1.00 89.38 208 VAL A C 1
ATOM 1573 O O . VAL A 1 208 ? 14.593 -3.732 -0.300 1.00 89.38 208 VAL A O 1
ATOM 1576 N N . GLY A 1 209 ? 13.347 -4.784 -1.844 1.00 84.44 209 GLY A N 1
ATOM 1577 C CA . GLY A 1 209 ? 13.077 -5.992 -1.052 1.00 84.44 209 GLY A CA 1
ATOM 1578 C C . GLY A 1 209 ? 12.038 -5.836 0.066 1.00 84.44 209 GLY A C 1
ATOM 1579 O O . GLY A 1 209 ? 11.570 -6.842 0.598 1.00 84.44 209 GLY A O 1
ATOM 1580 N N . ALA A 1 210 ? 11.628 -4.613 0.408 1.00 88.06 210 ALA A N 1
ATOM 1581 C CA . ALA A 1 210 ? 10.548 -4.378 1.363 1.00 88.06 210 ALA A CA 1
ATOM 1582 C C . ALA A 1 210 ? 9.175 -4.536 0.675 1.00 88.06 210 ALA A C 1
ATOM 1584 O O . ALA A 1 210 ? 8.904 -3.823 -0.295 1.00 88.06 210 ALA A O 1
ATOM 1585 N N . PRO A 1 211 ? 8.284 -5.428 1.153 1.00 92.31 211 PRO A N 1
ATOM 1586 C CA . PRO A 1 211 ? 6.991 -5.637 0.519 1.00 92.31 211 PRO A CA 1
ATOM 1587 C C . PRO A 1 211 ? 6.049 -4.450 0.745 1.00 92.31 211 PRO A C 1
ATOM 1589 O O . PRO A 1 211 ? 5.775 -4.017 1.868 1.00 92.31 211 PRO A O 1
ATOM 1592 N N . LEU A 1 212 ? 5.494 -3.964 -0.355 1.00 92.81 212 LEU A N 1
ATOM 1593 C CA . LEU A 1 212 ? 4.394 -3.025 -0.414 1.00 92.81 212 LEU A CA 1
ATOM 1594 C C . LEU A 1 212 ? 3.073 -3.801 -0.407 1.00 92.81 212 LEU A C 1
ATOM 1596 O O . LEU A 1 212 ? 2.584 -4.232 -1.449 1.00 92.81 212 LEU A O 1
ATOM 1600 N N . THR A 1 213 ? 2.508 -4.009 0.778 1.00 93.12 213 THR A N 1
ATOM 1601 C CA . THR A 1 213 ? 1.271 -4.783 0.936 1.00 93.12 213 THR A CA 1
ATOM 1602 C C . THR A 1 213 ? 0.031 -3.910 0.758 1.00 93.12 213 THR A C 1
ATOM 1604 O O . THR A 1 213 ? -0.105 -2.873 1.410 1.00 93.12 213 THR A O 1
ATOM 1607 N N . LEU A 1 214 ? -0.887 -4.353 -0.100 1.00 91.94 214 LEU A N 1
ATOM 1608 C CA . LEU A 1 214 ? -2.218 -3.783 -0.257 1.00 91.94 214 LEU A CA 1
ATOM 1609 C C . LEU A 1 214 ? -3.048 -4.098 0.984 1.00 91.94 214 LEU A C 1
ATOM 1611 O O . LEU A 1 214 ? -3.142 -5.248 1.419 1.00 91.94 214 LEU A O 1
ATOM 1615 N N . ALA A 1 215 ? -3.667 -3.063 1.532 1.00 88.12 215 ALA A N 1
ATOM 1616 C CA . ALA A 1 215 ? -4.501 -3.158 2.716 1.00 88.12 215 ALA A CA 1
ATOM 1617 C C . ALA A 1 215 ? -5.653 -2.157 2.620 1.00 88.12 215 ALA A C 1
ATOM 1619 O O . ALA A 1 215 ? -5.716 -1.333 1.704 1.00 88.12 215 ALA A O 1
ATOM 1620 N N . GLY A 1 216 ? -6.547 -2.194 3.598 1.00 84.94 216 GLY A N 1
ATOM 1621 C CA . GLY A 1 216 ? -7.576 -1.175 3.748 1.00 84.94 216 GLY A CA 1
ATOM 1622 C C . GLY A 1 216 ? -8.949 -1.562 3.215 1.00 84.94 216 GLY A C 1
ATOM 1623 O O . GLY A 1 216 ? -9.902 -0.870 3.556 1.00 84.94 216 GLY A O 1
ATOM 1624 N N . ALA A 1 217 ? -9.099 -2.660 2.460 1.00 85.69 217 ALA A N 1
ATOM 1625 C CA . ALA A 1 217 ? -10.445 -3.115 2.109 1.00 85.69 217 ALA A CA 1
ATOM 1626 C C . ALA A 1 217 ? -11.219 -3.456 3.383 1.00 85.69 217 ALA A C 1
ATOM 1628 O O . ALA A 1 217 ? -10.695 -4.169 4.230 1.00 85.69 217 ALA A O 1
ATOM 1629 N N . ASN A 1 218 ? -12.425 -2.902 3.518 1.00 83.38 218 ASN A N 1
ATOM 1630 C CA . ASN A 1 218 ? -13.287 -2.948 4.708 1.00 83.38 218 ASN A CA 1
ATOM 1631 C C . ASN A 1 218 ? -12.650 -2.495 6.034 1.00 83.38 218 ASN A C 1
ATOM 1633 O O . ASN A 1 218 ? -13.250 -2.699 7.093 1.00 83.38 218 ASN A O 1
ATOM 1637 N N . HIS A 1 219 ? -11.483 -1.852 6.016 1.00 86.50 219 HIS A N 1
ATOM 1638 C CA . HIS A 1 219 ? -10.927 -1.197 7.195 1.00 86.50 219 HIS A CA 1
ATOM 1639 C C . HIS A 1 219 ? -11.276 0.290 7.166 1.00 86.50 219 HIS A C 1
ATOM 1641 O O . HIS A 1 219 ? -11.228 0.934 6.119 1.00 86.50 219 HIS A O 1
ATOM 1647 N N . ALA A 1 220 ? -11.551 0.877 8.331 1.00 86.25 220 ALA A N 1
ATOM 1648 C CA . ALA A 1 220 ? -11.603 2.330 8.432 1.00 86.25 220 ALA A CA 1
ATOM 1649 C C . ALA A 1 220 ? -10.212 2.907 8.129 1.00 86.25 220 ALA A C 1
ATOM 1651 O O . ALA A 1 220 ? -9.215 2.489 8.725 1.00 86.25 220 ALA A O 1
ATOM 1652 N N . LYS A 1 221 ? -10.141 3.868 7.207 1.00 89.12 221 LYS A N 1
ATOM 1653 C CA . LYS A 1 221 ? -8.892 4.506 6.789 1.00 89.12 221 LYS A CA 1
ATOM 1654 C C . LYS A 1 221 ? -9.030 6.018 6.842 1.00 89.12 221 LYS A C 1
ATOM 1656 O O . LYS A 1 221 ? -10.043 6.577 6.433 1.00 89.12 221 LYS A O 1
ATOM 1661 N N . VAL A 1 222 ? -7.984 6.680 7.314 1.00 89.81 222 VAL A N 1
ATOM 1662 C CA . VAL A 1 222 ? -7.842 8.134 7.233 1.00 89.81 222 VAL A CA 1
ATOM 1663 C C . VAL A 1 222 ? -6.441 8.471 6.753 1.00 89.81 222 VAL A C 1
ATOM 1665 O O . VAL A 1 222 ? -5.473 7.803 7.113 1.00 89.81 222 VAL A O 1
ATOM 1668 N N . SER A 1 223 ? -6.322 9.503 5.927 1.00 89.81 223 SER A N 1
ATOM 1669 C CA . SER A 1 223 ? -5.036 10.054 5.511 1.00 89.81 223 SER A CA 1
ATOM 1670 C C . SER A 1 223 ? -4.888 11.489 5.982 1.00 89.81 223 SER A C 1
ATOM 1672 O O . SER A 1 223 ? -5.860 12.241 6.001 1.00 89.81 223 SER A O 1
ATOM 1674 N N . SER A 1 224 ? -3.669 11.880 6.333 1.00 90.00 224 SER A N 1
ATOM 1675 C CA . SER A 1 224 ? -3.347 13.253 6.714 1.00 90.00 224 SER A CA 1
ATOM 1676 C C . SER A 1 224 ? -1.908 13.576 6.337 1.00 90.00 224 SER A C 1
ATOM 1678 O O . SER A 1 224 ? -1.029 12.721 6.431 1.00 90.00 224 SER A O 1
ATOM 1680 N N . SER A 1 225 ? -1.664 14.818 5.929 1.00 87.31 225 SER A N 1
ATOM 1681 C CA . SER A 1 225 ? -0.314 15.376 5.801 1.00 87.31 225 SER A CA 1
ATOM 1682 C C . SER A 1 225 ? 0.127 16.111 7.069 1.00 87.31 225 SER A C 1
ATOM 1684 O O . SER A 1 225 ? 1.215 16.671 7.099 1.00 87.31 225 SER A O 1
ATOM 1686 N N . PHE A 1 226 ? -0.729 16.190 8.097 1.00 84.56 226 PHE A N 1
ATOM 1687 C CA . PHE A 1 226 ? -0.541 17.052 9.273 1.00 84.56 226 PHE A CA 1
ATOM 1688 C C . PHE A 1 226 ? -0.191 18.508 8.924 1.00 84.56 226 PHE A C 1
ATOM 1690 O O . PHE A 1 226 ? 0.493 19.195 9.685 1.00 84.56 226 PHE A O 1
ATOM 1697 N N . ASN A 1 227 ? -0.687 18.983 7.775 1.00 82.75 227 ASN A N 1
ATOM 1698 C CA . ASN A 1 227 ? -0.386 20.292 7.194 1.00 82.75 227 ASN A CA 1
ATOM 1699 C C . ASN A 1 227 ? 1.099 20.495 6.835 1.00 82.75 227 ASN A C 1
ATOM 1701 O O . ASN A 1 227 ? 1.554 21.632 6.764 1.00 82.75 227 ASN A O 1
ATOM 1705 N N . ALA A 1 228 ? 1.850 19.416 6.589 1.00 78.88 228 ALA A N 1
ATOM 1706 C CA . ALA A 1 228 ? 3.247 19.475 6.149 1.00 78.88 228 ALA A CA 1
ATOM 1707 C C . ALA A 1 228 ? 3.415 19.841 4.658 1.00 78.88 228 ALA A C 1
ATOM 1709 O O . ALA A 1 228 ? 4.533 20.053 4.205 1.00 78.88 228 ALA A O 1
ATOM 1710 N N . GLY A 1 229 ? 2.318 19.941 3.899 1.00 76.06 229 GLY A N 1
ATOM 1711 C CA . GLY A 1 229 ? 2.322 20.239 2.464 1.00 76.06 229 GLY A CA 1
ATOM 1712 C C . GLY A 1 229 ? 1.778 19.088 1.617 1.00 76.06 229 GLY A C 1
ATOM 1713 O O . GLY A 1 229 ? 1.176 18.149 2.138 1.00 76.06 229 GLY A O 1
ATOM 1714 N N . SER A 1 230 ? 1.954 19.187 0.297 1.00 73.19 230 SER A N 1
ATOM 1715 C CA . SER A 1 230 ? 1.500 18.189 -0.688 1.00 73.19 230 SER A CA 1
ATOM 1716 C C . SER A 1 230 ? 2.498 17.056 -0.928 1.00 73.19 230 SER A C 1
ATOM 1718 O O . SER A 1 230 ? 2.171 16.086 -1.602 1.00 73.19 230 SER A O 1
ATOM 1720 N N . ASN A 1 231 ? 3.709 17.170 -0.391 1.00 77.44 231 ASN A N 1
ATOM 1721 C CA . ASN A 1 231 ? 4.791 16.208 -0.567 1.00 77.44 231 ASN A CA 1
ATOM 1722 C C . ASN A 1 231 ? 4.824 15.127 0.518 1.00 77.44 231 ASN A C 1
ATOM 1724 O O . ASN A 1 231 ? 5.649 14.231 0.421 1.00 77.44 231 ASN A O 1
ATOM 1728 N N . VAL A 1 232 ? 3.963 15.195 1.538 1.00 86.31 232 VAL A N 1
ATOM 1729 C CA . VAL A 1 232 ? 3.898 14.209 2.622 1.00 86.31 232 VAL A CA 1
ATOM 1730 C C . VAL A 1 232 ? 2.467 13.730 2.790 1.00 86.31 232 VAL A C 1
ATOM 1732 O O . VAL A 1 232 ? 1.544 14.533 2.931 1.00 86.31 232 VAL A O 1
ATOM 1735 N N . GLN A 1 233 ? 2.275 12.416 2.849 1.00 89.06 233 GLN A N 1
ATOM 1736 C CA . GLN A 1 233 ? 0.992 11.839 3.230 1.00 89.06 233 GLN A CA 1
ATOM 1737 C C . GLN A 1 233 ? 1.192 10.594 4.079 1.00 89.06 233 GLN A C 1
ATOM 1739 O O . GLN A 1 233 ? 1.846 9.631 3.675 1.00 89.06 233 GLN A O 1
ATOM 1744 N N . LEU A 1 234 ? 0.551 10.595 5.241 1.00 91.44 234 LEU A N 1
ATOM 1745 C CA . LEU A 1 234 ? 0.415 9.422 6.080 1.00 91.44 234 LEU A CA 1
ATOM 1746 C C . LEU A 1 234 ? -0.979 8.839 5.911 1.00 91.44 234 LEU A C 1
ATOM 1748 O O . LEU A 1 234 ? -1.953 9.573 5.722 1.00 91.44 234 LEU A O 1
ATOM 1752 N N . SER A 1 235 ? -1.076 7.521 6.019 1.00 92.12 235 SER A N 1
ATOM 1753 C CA . SER A 1 235 ? -2.342 6.826 6.188 1.00 92.12 235 SER A CA 1
ATOM 1754 C C . SER A 1 235 ? -2.365 6.054 7.499 1.00 92.12 235 SER A C 1
ATOM 1756 O O . SER A 1 235 ? -1.361 5.498 7.942 1.00 92.12 235 SER A O 1
ATOM 1758 N N . PHE A 1 236 ? -3.539 6.032 8.113 1.00 92.75 236 PHE A N 1
ATOM 1759 C CA . PHE A 1 236 ? -3.849 5.259 9.301 1.00 92.75 236 PHE A CA 1
ATOM 1760 C C . PHE A 1 236 ? -4.993 4.332 8.940 1.00 92.75 236 PHE A C 1
ATOM 1762 O O . PHE A 1 236 ? -6.073 4.790 8.565 1.00 92.75 236 PHE A O 1
ATOM 1769 N N . THR A 1 237 ? -4.726 3.036 9.011 1.00 91.81 237 THR A N 1
ATOM 1770 C CA . THR A 1 237 ? -5.698 1.990 8.691 1.00 91.81 237 THR A CA 1
ATOM 1771 C C . THR A 1 237 ? -6.040 1.259 9.976 1.00 91.81 237 THR A C 1
ATOM 1773 O O . THR A 1 237 ? -5.130 0.857 10.700 1.00 91.81 237 THR A O 1
ATOM 1776 N N . ALA A 1 238 ? -7.325 1.107 10.288 1.00 92.12 238 ALA A N 1
ATOM 1777 C CA . ALA A 1 238 ? -7.769 0.356 11.456 1.00 92.12 238 ALA A CA 1
ATOM 1778 C C . ALA A 1 238 ? -7.211 -1.073 11.424 1.00 92.12 238 ALA A C 1
ATOM 1780 O O . ALA A 1 238 ? -7.140 -1.689 10.367 1.00 92.12 238 ALA A O 1
ATOM 1781 N N . ALA A 1 239 ? -6.832 -1.619 12.576 1.00 90.25 239 ALA A N 1
ATOM 1782 C CA . ALA A 1 239 ? -6.327 -2.988 12.676 1.00 90.25 239 ALA A CA 1
ATOM 1783 C C . ALA A 1 239 ? -7.440 -4.030 12.465 1.00 90.25 239 ALA A C 1
ATOM 1785 O O . ALA A 1 239 ? -7.179 -5.131 11.993 1.00 90.25 239 ALA A O 1
ATOM 1786 N N . GLN A 1 240 ? -8.682 -3.668 12.797 1.00 86.50 240 GLN A N 1
ATOM 1787 C CA . GLN A 1 240 ? -9.870 -4.503 12.628 1.00 86.50 240 GLN A CA 1
ATOM 1788 C C . GLN A 1 240 ? -10.720 -4.011 11.455 1.00 86.50 240 GLN A C 1
ATOM 1790 O O . GLN A 1 240 ? -10.768 -2.813 11.166 1.00 86.50 240 GLN A O 1
ATOM 1795 N N . THR A 1 241 ? -11.406 -4.944 10.807 1.00 82.38 241 THR A N 1
ATOM 1796 C CA . THR A 1 241 ? -12.312 -4.689 9.685 1.00 82.38 241 THR A CA 1
ATOM 1797 C C . THR A 1 241 ? -13.732 -4.403 10.182 1.00 82.38 241 THR A C 1
ATOM 1799 O O . THR A 1 241 ? -14.086 -4.646 11.344 1.00 82.38 241 THR A O 1
ATOM 1802 N N . GLY A 1 242 ? -14.566 -3.851 9.304 1.00 76.81 242 GLY A N 1
ATOM 1803 C CA . GLY A 1 242 ? -15.983 -3.613 9.561 1.00 76.81 242 GLY A CA 1
ATOM 1804 C C . GLY A 1 242 ? -16.252 -2.654 10.726 1.00 76.81 242 GLY A C 1
ATOM 1805 O O . GLY A 1 242 ? -15.482 -1.738 11.013 1.00 76.81 242 GLY A O 1
ATOM 1806 N N . LEU A 1 243 ? -17.378 -2.862 11.418 1.00 78.12 243 LEU A N 1
ATOM 1807 C CA . LEU A 1 243 ? -17.820 -1.985 12.512 1.00 78.12 243 LEU A CA 1
ATOM 1808 C C . LEU A 1 243 ? -16.823 -1.932 13.678 1.00 78.12 243 LEU A C 1
ATOM 1810 O O . LEU A 1 243 ? -16.716 -0.899 14.336 1.00 78.12 243 LEU A O 1
ATOM 1814 N N . ALA A 1 244 ? -16.073 -3.013 13.910 1.00 83.06 244 ALA A N 1
ATOM 1815 C CA . ALA A 1 244 ? -15.074 -3.088 14.971 1.00 83.06 244 ALA A CA 1
ATOM 1816 C C . ALA A 1 244 ? -13.875 -2.155 14.724 1.00 83.06 244 ALA A C 1
ATOM 1818 O O . ALA A 1 244 ? -13.268 -1.690 15.687 1.00 83.06 244 ALA A O 1
ATOM 1819 N N . GLY A 1 245 ? -13.569 -1.825 13.464 1.00 85.00 245 GLY A N 1
ATOM 1820 C CA . GLY A 1 245 ? -12.549 -0.840 13.088 1.00 85.00 245 GLY A CA 1
ATOM 1821 C C . GLY A 1 245 ? -13.019 0.619 13.138 1.00 85.00 245 GLY A C 1
ATOM 1822 O O . GLY A 1 245 ? -12.198 1.532 13.072 1.00 85.00 245 GLY A O 1
ATOM 1823 N N . ASN A 1 246 ? -14.322 0.871 13.289 1.00 86.44 246 ASN A N 1
ATOM 1824 C CA . ASN A 1 246 ? -14.891 2.219 13.213 1.00 86.44 246 ASN A CA 1
ATOM 1825 C C . ASN A 1 246 ? -14.750 3.010 14.525 1.00 86.44 246 ASN A C 1
ATOM 1827 O O . ASN A 1 246 ? -14.477 2.464 15.594 1.00 86.44 246 ASN A O 1
ATOM 1831 N N . GLY A 1 247 ? -14.945 4.331 14.456 1.00 88.44 247 GLY A N 1
ATOM 1832 C CA . GLY A 1 247 ? -14.968 5.203 15.639 1.00 88.44 247 GLY A CA 1
ATOM 1833 C C . GLY A 1 247 ? -13.618 5.360 16.347 1.00 88.44 247 GLY A C 1
ATOM 1834 O O . GLY A 1 247 ? -13.588 5.744 17.513 1.00 88.44 247 GLY A O 1
ATOM 1835 N N . ILE A 1 248 ? -12.513 5.033 15.673 1.00 93.56 248 ILE A N 1
ATOM 1836 C CA . ILE A 1 248 ? -11.164 5.329 16.156 1.00 93.56 248 ILE A CA 1
ATOM 1837 C C . ILE A 1 248 ? -10.860 6.794 15.848 1.00 93.56 248 ILE A C 1
ATOM 1839 O O . ILE A 1 248 ? -11.067 7.251 14.724 1.00 93.56 248 ILE A O 1
ATOM 1843 N N . GLN A 1 249 ? -10.373 7.528 16.843 1.00 93.94 249 GLN A N 1
ATOM 1844 C CA . GLN A 1 249 ? -9.995 8.930 16.698 1.00 93.94 249 GLN A CA 1
ATOM 1845 C C . GLN A 1 249 ? -8.485 9.084 16.826 1.00 93.94 249 GLN A C 1
ATOM 1847 O O . GLN A 1 249 ? -7.868 8.487 17.706 1.00 93.94 249 GLN A O 1
ATOM 1852 N N . ILE A 1 250 ? -7.899 9.920 15.973 1.00 94.06 250 ILE A N 1
ATOM 1853 C CA . ILE A 1 250 ? -6.493 10.312 16.066 1.00 94.06 250 ILE A CA 1
ATOM 1854 C C . ILE A 1 250 ? -6.463 11.801 16.384 1.00 94.06 250 ILE A C 1
ATOM 1856 O O . ILE A 1 250 ? -6.778 12.633 15.534 1.00 94.06 250 ILE A O 1
ATOM 1860 N N . ALA A 1 251 ? -6.125 12.121 17.629 1.00 93.44 251 ALA A N 1
ATOM 1861 C CA . ALA A 1 251 ? -5.978 13.484 18.106 1.00 93.44 251 ALA A CA 1
ATOM 1862 C C . ALA A 1 251 ? -4.4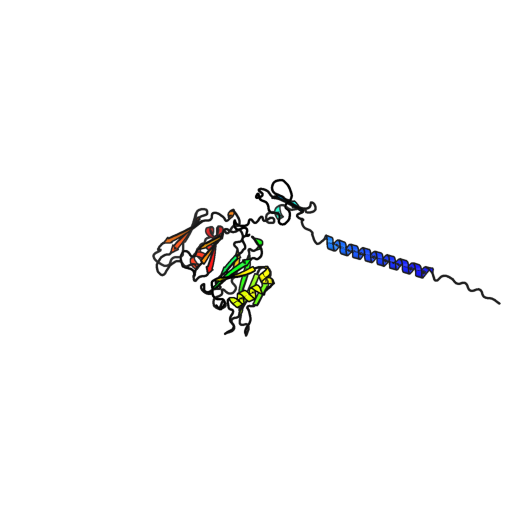99 13.867 18.052 1.00 93.44 251 ALA A C 1
ATOM 1864 O O . ALA A 1 251 ? -3.657 13.188 18.636 1.00 93.44 251 ALA A O 1
ATOM 1865 N N . VAL A 1 252 ? -4.181 14.950 17.347 1.00 93.62 252 VAL A N 1
ATOM 1866 C CA . VAL A 1 252 ? -2.799 15.392 17.143 1.00 93.62 252 VAL A CA 1
ATOM 1867 C C . VAL A 1 252 ? -2.594 16.743 17.800 1.00 93.62 252 VAL A C 1
ATOM 1869 O O . VAL A 1 252 ? -3.343 17.683 17.537 1.00 93.62 252 VAL A O 1
ATOM 1872 N N . THR A 1 253 ? -1.563 16.848 18.629 1.00 93.88 253 THR A N 1
ATOM 1873 C CA . THR A 1 253 ? -1.152 18.095 19.280 1.00 93.88 253 THR A CA 1
ATOM 1874 C C . THR A 1 253 ? 0.323 18.362 19.014 1.00 93.88 253 THR A C 1
ATOM 1876 O O . THR A 1 253 ? 1.117 17.442 18.835 1.00 93.88 253 THR A O 1
ATOM 1879 N N . LYS A 1 254 ? 0.698 19.641 18.959 1.00 91.94 254 LYS A N 1
ATOM 1880 C CA . LYS A 1 254 ? 2.096 20.072 18.864 1.00 91.94 254 LYS A CA 1
ATOM 1881 C C . LYS A 1 254 ? 2.555 20.565 20.230 1.00 91.94 254 LYS A C 1
ATOM 1883 O O . LYS A 1 254 ? 1.820 21.309 20.879 1.00 91.94 254 LYS A O 1
ATOM 1888 N N . VAL A 1 255 ? 3.744 20.152 20.650 1.00 93.38 255 VAL A N 1
ATOM 1889 C CA . VAL A 1 255 ? 4.357 20.550 21.921 1.00 93.38 255 VAL A CA 1
ATOM 1890 C C . VAL A 1 255 ? 5.839 20.813 21.681 1.00 93.38 255 VAL A C 1
ATOM 1892 O O . VAL A 1 255 ? 6.537 19.961 21.136 1.00 93.38 255 VAL A O 1
ATOM 1895 N N . ASP A 1 256 ? 6.335 21.974 22.107 1.00 92.38 256 ASP A N 1
ATOM 1896 C CA . ASP A 1 256 ? 7.773 22.240 22.128 1.00 92.38 256 ASP A CA 1
ATOM 1897 C C . ASP A 1 256 ? 8.398 21.497 23.313 1.00 92.38 256 ASP A C 1
ATOM 1899 O O . ASP A 1 256 ? 8.028 21.722 24.469 1.00 92.38 256 ASP A O 1
ATOM 1903 N N . ARG A 1 257 ? 9.316 20.573 23.019 1.00 91.25 257 ARG A N 1
ATOM 1904 C CA . ARG A 1 257 ? 10.002 19.755 24.027 1.00 91.25 257 ARG A CA 1
ATOM 1905 C C . ARG A 1 257 ? 11.390 20.287 24.396 1.00 91.25 257 ARG A C 1
ATOM 1907 O O . ARG A 1 257 ? 12.088 19.636 25.169 1.00 91.25 257 ARG A O 1
ATOM 1914 N N . GLY A 1 258 ? 11.785 21.453 23.879 1.00 89.25 258 GLY A N 1
ATOM 1915 C CA . GLY A 1 258 ? 13.039 22.125 24.230 1.00 89.25 258 GLY A CA 1
ATOM 1916 C C . GLY A 1 258 ? 14.309 21.448 23.701 1.00 89.25 258 GLY A C 1
ATOM 1917 O O . GLY A 1 258 ? 15.400 21.787 24.154 1.00 89.25 258 GLY A O 1
ATOM 1918 N N . GLY A 1 259 ? 14.183 20.482 22.784 1.00 91.75 259 GLY A N 1
ATOM 1919 C CA . GLY A 1 259 ? 15.303 19.748 22.197 1.00 91.75 259 GLY A CA 1
ATOM 1920 C C . GLY A 1 259 ? 14.866 18.539 21.354 1.00 91.75 259 GLY A C 1
ATOM 1921 O O . GLY A 1 259 ? 13.679 18.422 21.025 1.00 91.75 259 GLY A O 1
ATOM 1922 N N . PRO A 1 260 ? 15.804 17.631 21.014 1.00 91.38 260 PRO A N 1
ATOM 1923 C CA . PRO A 1 260 ? 15.509 16.384 20.311 1.00 91.38 260 PRO A CA 1
ATOM 1924 C C . PRO A 1 260 ? 14.611 15.477 21.157 1.00 91.38 260 PRO A C 1
ATOM 1926 O O . PRO A 1 260 ? 14.996 15.045 22.246 1.00 91.38 260 PRO A O 1
ATOM 1929 N N . ALA A 1 261 ? 13.411 15.177 20.664 1.00 92.19 261 ALA A N 1
ATOM 1930 C CA . ALA A 1 261 ? 12.477 14.287 21.338 1.00 92.19 261 ALA A CA 1
ATOM 1931 C C . ALA A 1 261 ? 11.593 13.543 20.335 1.00 92.19 261 ALA A C 1
ATOM 1933 O O . ALA A 1 261 ? 11.012 14.146 19.437 1.00 92.19 261 ALA A O 1
ATOM 1934 N N . THR A 1 262 ? 11.432 12.236 20.547 1.00 90.25 262 THR A N 1
ATOM 1935 C CA . THR A 1 262 ? 10.507 11.412 19.763 1.00 90.25 262 THR A CA 1
ATOM 1936 C C . THR A 1 262 ? 9.053 11.785 20.066 1.00 90.25 262 THR A C 1
ATOM 1938 O O . THR A 1 262 ? 8.743 12.134 21.215 1.00 90.25 262 THR A O 1
ATOM 1941 N N . PRO A 1 263 ? 8.131 11.641 19.099 1.00 93.31 263 PRO A N 1
ATOM 1942 C CA . PRO A 1 263 ? 6.714 11.871 19.346 1.00 93.31 263 PRO A CA 1
ATOM 1943 C C . PRO A 1 263 ? 6.172 10.937 20.428 1.00 93.31 263 PRO A C 1
ATOM 1945 O O . PRO A 1 263 ? 6.568 9.773 20.539 1.00 93.31 263 PRO A O 1
ATOM 1948 N N . ARG A 1 264 ? 5.235 11.447 21.230 1.00 94.12 264 ARG A N 1
ATOM 1949 C CA . ARG A 1 264 ? 4.602 10.671 22.301 1.00 94.12 264 ARG A CA 1
ATOM 1950 C C . ARG A 1 264 ? 3.240 10.177 21.845 1.00 94.12 264 ARG A C 1
ATOM 1952 O O . ARG A 1 264 ? 2.402 10.957 21.405 1.00 94.12 264 ARG A O 1
ATOM 1959 N N . VAL A 1 265 ? 3.014 8.879 22.018 1.00 96.31 265 VAL A N 1
ATOM 1960 C CA . VAL A 1 265 ? 1.745 8.218 21.707 1.00 96.31 265 VAL A CA 1
ATOM 1961 C C . VAL A 1 265 ? 1.112 7.729 22.999 1.00 96.31 265 VAL A C 1
ATOM 1963 O O . VAL A 1 265 ? 1.721 6.959 23.744 1.00 96.31 265 VAL A O 1
ATOM 1966 N N . THR A 1 266 ? -0.118 8.161 23.262 1.00 95.56 266 THR A N 1
ATOM 1967 C CA . THR A 1 266 ? -0.948 7.630 24.349 1.00 95.56 266 THR A CA 1
ATOM 1968 C C . THR A 1 266 ? -2.307 7.221 23.804 1.00 95.56 266 THR A C 1
ATOM 1970 O O . THR A 1 266 ? -2.791 7.790 22.829 1.00 95.56 266 THR A O 1
ATOM 1973 N N . VAL A 1 267 ? -2.927 6.217 24.418 1.00 95.81 267 VAL A N 1
ATOM 1974 C CA . VAL A 1 267 ? -4.228 5.702 23.985 1.00 95.81 267 VAL A CA 1
ATOM 1975 C C . VAL A 1 267 ? -5.196 5.783 25.153 1.00 95.81 267 VAL A C 1
ATOM 1977 O O . VAL A 1 267 ? -4.900 5.283 26.237 1.00 95.81 267 VAL A O 1
ATOM 1980 N N . SER A 1 268 ? -6.342 6.419 24.925 1.00 93.94 268 SER A N 1
ATOM 1981 C CA . SER A 1 268 ? -7.454 6.491 25.871 1.00 93.94 268 SER A CA 1
ATOM 1982 C C . SER A 1 268 ? -8.706 5.945 25.193 1.00 93.94 268 SER A C 1
ATOM 1984 O O . SER A 1 268 ? -9.279 6.583 24.308 1.00 93.94 268 SER A O 1
ATOM 1986 N N . GLY A 1 269 ? -9.100 4.721 25.547 1.00 91.69 269 GLY A N 1
ATOM 1987 C CA . GLY A 1 269 ? -10.188 4.016 24.869 1.00 91.69 269 GLY A CA 1
ATOM 1988 C C . GLY A 1 269 ? -9.890 3.815 23.379 1.00 91.69 269 GLY A C 1
ATOM 1989 O O . GLY A 1 269 ? -8.974 3.077 23.029 1.00 91.69 269 GLY A O 1
ATOM 1990 N N . ARG A 1 270 ? -10.663 4.478 22.509 1.00 92.06 270 ARG A N 1
ATOM 1991 C CA . ARG A 1 270 ? -10.502 4.450 21.039 1.00 92.06 270 ARG A CA 1
ATOM 1992 C C . ARG A 1 270 ? -9.859 5.724 20.473 1.00 92.06 270 ARG A C 1
ATOM 1994 O O . ARG A 1 270 ? -9.855 5.918 19.259 1.00 92.06 270 ARG A O 1
ATOM 2001 N N . THR A 1 271 ? -9.320 6.582 21.337 1.00 95.38 271 THR A N 1
ATOM 2002 C CA . THR A 1 271 ? -8.628 7.813 20.945 1.00 95.38 271 THR A CA 1
ATOM 2003 C C . THR A 1 271 ? -7.124 7.641 21.108 1.00 95.38 271 THR A C 1
ATOM 2005 O O . THR A 1 271 ? -6.628 7.397 22.210 1.00 95.38 271 THR A O 1
ATOM 2008 N N . ILE A 1 272 ? -6.398 7.786 20.004 1.00 96.06 272 ILE A N 1
ATOM 2009 C CA . ILE A 1 272 ? -4.938 7.826 19.956 1.00 96.06 272 ILE A CA 1
ATOM 2010 C C . ILE A 1 272 ? -4.529 9.296 20.012 1.00 96.06 272 ILE A C 1
ATOM 2012 O O . ILE A 1 272 ? -4.787 10.047 19.072 1.00 96.06 272 ILE A O 1
ATOM 2016 N N . ASN A 1 273 ? -3.901 9.706 21.111 1.00 96.44 273 ASN A N 1
ATOM 2017 C CA . ASN A 1 273 ? -3.322 11.036 21.249 1.00 96.44 273 ASN A CA 1
ATOM 2018 C C . ASN A 1 273 ? -1.854 10.987 20.824 1.00 96.44 273 ASN A C 1
ATOM 2020 O O . ASN A 1 273 ? -1.052 10.250 21.409 1.00 96.44 273 ASN A O 1
ATOM 2024 N N . LEU A 1 274 ? -1.526 11.782 19.814 1.00 95.38 274 LEU A N 1
ATOM 2025 C CA . LEU A 1 274 ? -0.202 11.922 19.235 1.00 95.38 274 LEU A CA 1
ATOM 2026 C C . LEU A 1 274 ? 0.320 13.332 19.519 1.00 95.38 274 LEU A C 1
ATOM 2028 O O . LEU A 1 274 ? -0.160 14.308 18.945 1.00 95.38 274 LEU A O 1
ATOM 2032 N N . GLU A 1 275 ? 1.313 13.430 20.397 1.00 94.62 275 GLU A N 1
ATOM 2033 C CA . GLU A 1 275 ? 2.025 14.678 20.670 1.00 94.62 275 GLU A CA 1
ATOM 2034 C C . GLU A 1 275 ? 3.288 14.734 19.801 1.00 94.62 275 GLU A C 1
ATOM 2036 O O . GLU A 1 275 ? 4.210 13.930 19.974 1.00 94.62 275 GLU A O 1
ATOM 2041 N N . LEU A 1 276 ? 3.329 15.692 18.879 1.00 93.62 276 LEU A N 1
ATOM 2042 C CA . LEU A 1 276 ? 4.448 15.948 17.975 1.00 93.62 276 LEU A CA 1
ATOM 2043 C C . LEU A 1 276 ? 5.379 17.008 18.565 1.00 93.62 276 LEU A C 1
ATOM 2045 O O . LEU A 1 276 ? 4.907 18.023 19.085 1.00 93.62 276 LEU A O 1
ATOM 2049 N N . ASN A 1 277 ? 6.690 16.802 18.442 1.00 93.75 277 ASN A N 1
ATOM 2050 C CA . ASN A 1 277 ? 7.678 17.811 18.799 1.00 93.75 277 ASN A CA 1
ATOM 2051 C C . ASN A 1 277 ? 7.636 18.963 17.791 1.00 93.75 277 ASN A C 1
ATOM 2053 O O . ASN A 1 277 ? 7.738 18.738 16.583 1.00 93.75 277 ASN A O 1
ATOM 2057 N N . SER A 1 278 ? 7.494 20.190 18.286 1.00 93.38 278 SER A N 1
ATOM 2058 C CA . SER A 1 278 ? 7.555 21.413 17.475 1.00 93.38 278 SER A CA 1
ATOM 2059 C C . SER A 1 278 ? 8.812 22.246 17.728 1.00 93.38 278 SER A C 1
ATOM 2061 O O . SER A 1 278 ? 8.848 23.407 17.327 1.00 93.38 278 SER A O 1
ATOM 2063 N N . HIS A 1 279 ? 9.805 21.693 18.430 1.00 92.56 279 HIS A N 1
ATOM 2064 C CA . HIS A 1 279 ? 11.073 22.373 18.668 1.00 92.56 279 HIS A CA 1
ATOM 2065 C C . HIS A 1 279 ? 11.826 22.592 17.351 1.00 92.56 279 HIS A C 1
ATOM 2067 O O . HIS A 1 279 ? 12.018 21.646 16.588 1.00 92.56 279 HIS A O 1
ATOM 2073 N N . LEU A 1 280 ? 12.268 23.826 17.099 1.00 90.94 280 LEU A N 1
ATOM 2074 C CA . LEU A 1 280 ? 12.917 24.202 15.842 1.00 90.94 280 LEU A CA 1
ATOM 2075 C C . LEU A 1 280 ? 14.185 23.367 15.595 1.00 90.94 280 LEU A C 1
ATOM 2077 O O . LEU A 1 280 ? 15.051 23.257 16.468 1.00 90.94 280 LEU A O 1
ATOM 2081 N N . GLY A 1 281 ? 14.296 22.784 14.402 1.00 89.31 281 GLY A N 1
ATOM 2082 C CA . GLY A 1 281 ? 15.410 21.912 14.012 1.00 89.31 281 GLY A CA 1
ATOM 2083 C C . GLY A 1 281 ? 15.361 20.504 14.617 1.00 89.31 281 GLY A C 1
ATOM 2084 O O . GLY A 1 281 ? 16.282 19.722 14.398 1.00 89.31 281 GLY A O 1
ATOM 2085 N N . ASN A 1 282 ? 14.321 20.188 15.391 1.00 90.56 282 ASN A N 1
ATOM 2086 C CA . ASN A 1 282 ? 14.056 18.866 15.960 1.00 90.56 282 ASN A CA 1
ATOM 2087 C C . ASN A 1 282 ? 12.565 18.511 15.842 1.00 90.56 282 ASN A C 1
ATOM 2089 O O . ASN A 1 282 ? 12.005 17.821 16.702 1.00 90.56 282 ASN A O 1
ATOM 2093 N N . GLU A 1 283 ? 11.898 19.039 14.818 1.00 91.44 283 GLU A N 1
ATOM 2094 C CA . GLU A 1 283 ? 10.491 18.786 14.562 1.00 91.44 283 GLU A CA 1
ATOM 2095 C C . GLU A 1 283 ? 10.258 17.303 14.291 1.00 91.44 283 GLU A C 1
ATOM 2097 O O . GLU A 1 283 ? 11.052 16.649 13.617 1.00 91.44 283 GLU A O 1
ATOM 2102 N N . THR A 1 284 ? 9.138 16.774 14.788 1.00 92.06 284 THR A N 1
ATOM 2103 C CA . THR A 1 284 ? 8.806 15.376 14.525 1.00 92.06 284 THR A CA 1
ATOM 2104 C C . THR A 1 284 ? 8.625 15.126 13.035 1.00 92.06 284 THR A C 1
ATOM 2106 O O . THR A 1 284 ? 7.819 15.794 12.377 1.00 92.06 284 THR A O 1
ATOM 2109 N N . THR A 1 285 ? 9.294 14.094 12.530 1.00 90.94 285 THR A N 1
ATOM 2110 C CA . THR A 1 285 ? 9.199 13.707 11.124 1.00 90.94 285 THR A CA 1
ATOM 2111 C C . THR A 1 285 ? 8.075 12.705 10.870 1.00 90.94 285 THR A C 1
ATOM 2113 O O . THR A 1 285 ? 7.575 12.023 11.771 1.00 90.94 285 THR A O 1
ATOM 2116 N N . ALA A 1 286 ? 7.642 12.589 9.613 1.00 89.62 286 ALA A N 1
ATOM 2117 C CA . ALA A 1 286 ? 6.581 11.657 9.240 1.00 89.62 286 ALA A CA 1
ATOM 2118 C C . ALA A 1 286 ? 6.959 10.197 9.549 1.00 89.62 286 ALA A C 1
ATOM 2120 O O . ALA A 1 286 ? 6.126 9.415 10.014 1.00 89.62 286 ALA A O 1
ATOM 2121 N N . GLN A 1 287 ? 8.230 9.840 9.349 1.00 89.62 287 GLN A N 1
ATOM 2122 C CA . GLN A 1 287 ? 8.726 8.502 9.649 1.00 89.62 287 GLN A CA 1
ATOM 2123 C C . GLN A 1 287 ? 8.764 8.234 11.159 1.00 89.62 287 GLN A C 1
ATOM 2125 O O . GLN A 1 287 ? 8.456 7.120 11.598 1.00 89.62 287 GLN A O 1
ATOM 2130 N N . GLU A 1 288 ? 9.075 9.244 11.971 1.00 92.56 288 GLU A N 1
ATOM 2131 C CA . GLU A 1 288 ? 8.995 9.134 13.429 1.00 92.56 288 GLU A CA 1
ATOM 2132 C C . GLU A 1 288 ? 7.558 8.909 13.907 1.00 92.56 288 GLU A C 1
ATOM 2134 O O . GLU A 1 288 ? 7.342 8.089 14.800 1.00 92.56 288 GLU A O 1
ATOM 2139 N N . VAL A 1 289 ? 6.559 9.546 13.281 1.00 93.19 289 VAL A N 1
ATOM 2140 C CA . VAL A 1 289 ? 5.141 9.273 13.581 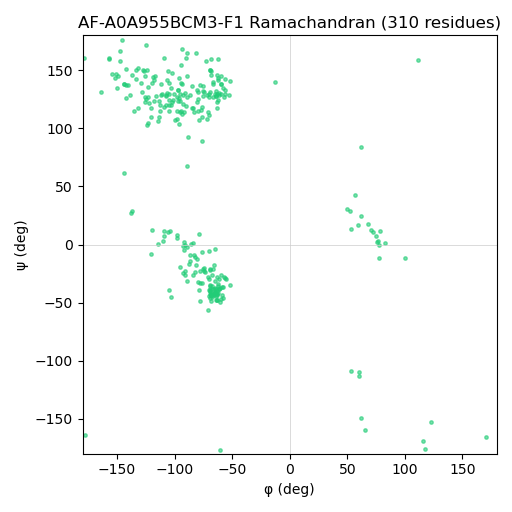1.00 93.19 289 VAL A CA 1
ATOM 2141 C C . VAL A 1 289 ? 4.790 7.815 13.302 1.00 93.19 289 VAL A C 1
ATOM 2143 O O . VAL A 1 289 ? 4.212 7.148 14.163 1.00 93.19 289 VAL A O 1
ATOM 2146 N N . VAL A 1 290 ? 5.152 7.301 12.123 1.00 93.44 290 VAL A N 1
ATOM 2147 C CA . VAL A 1 290 ? 4.900 5.896 11.759 1.00 93.44 290 VAL A CA 1
ATOM 2148 C C . VAL A 1 290 ? 5.556 4.957 12.766 1.00 93.44 290 VAL A C 1
ATOM 2150 O O . VAL A 1 290 ? 4.917 4.024 13.256 1.00 93.44 290 VAL A O 1
ATOM 2153 N N . THR A 1 291 ? 6.813 5.231 13.108 1.00 93.88 291 THR A N 1
ATOM 2154 C CA . THR A 1 291 ? 7.596 4.420 14.043 1.00 93.88 291 THR A CA 1
ATOM 2155 C C . THR A 1 291 ? 6.981 4.437 15.441 1.00 93.88 291 THR A C 1
ATOM 2157 O O . THR A 1 291 ? 6.818 3.382 16.050 1.00 93.88 291 THR A O 1
ATOM 2160 N N . ALA A 1 292 ? 6.571 5.603 15.942 1.00 94.19 292 ALA A N 1
ATOM 2161 C CA . ALA A 1 292 ? 5.989 5.732 17.274 1.00 94.19 292 ALA A CA 1
ATOM 2162 C C . ALA A 1 292 ? 4.596 5.096 17.382 1.00 94.19 292 ALA A C 1
ATOM 2164 O O . ALA A 1 292 ? 4.303 4.433 18.378 1.00 94.19 292 ALA A O 1
ATOM 2165 N N . VAL A 1 293 ? 3.744 5.247 16.360 1.00 95.62 293 VAL A N 1
ATOM 2166 C CA . VAL A 1 293 ? 2.407 4.630 16.350 1.00 95.62 293 VAL A CA 1
ATOM 2167 C C . VAL A 1 293 ? 2.512 3.109 16.241 1.00 95.62 293 VAL A C 1
ATOM 2169 O O . VAL A 1 293 ? 1.923 2.402 17.055 1.00 95.62 293 VAL A O 1
ATOM 2172 N N . ASN A 1 294 ? 3.308 2.594 15.300 1.00 95.31 294 ASN A N 1
ATOM 2173 C CA . ASN A 1 294 ? 3.454 1.147 15.105 1.00 95.31 294 ASN A CA 1
ATOM 2174 C C . ASN A 1 294 ? 4.293 0.473 16.207 1.00 95.31 294 ASN A C 1
ATOM 2176 O O . ASN A 1 294 ? 4.162 -0.732 16.437 1.00 95.31 294 ASN A O 1
ATOM 2180 N N . GLY A 1 295 ? 5.154 1.232 16.891 1.00 94.56 295 GLY A N 1
ATOM 2181 C CA . GLY A 1 295 ? 5.930 0.770 18.041 1.00 94.56 295 GLY A CA 1
ATOM 2182 C C . GLY A 1 295 ? 5.126 0.705 19.343 1.00 94.56 295 GLY A C 1
ATOM 2183 O O . GLY A 1 295 ? 5.474 -0.060 20.241 1.00 94.56 295 GLY A O 1
ATOM 2184 N N . ASN A 1 296 ? 4.030 1.460 19.457 1.00 95.88 296 ASN A N 1
ATOM 2185 C CA . ASN A 1 296 ? 3.171 1.447 20.635 1.00 95.88 296 ASN A CA 1
ATOM 2186 C C . ASN A 1 296 ? 2.151 0.294 20.553 1.00 95.88 296 ASN A C 1
ATOM 2188 O O . ASN A 1 296 ? 1.292 0.269 19.676 1.00 95.88 296 ASN A O 1
ATOM 2192 N N . ALA A 1 297 ? 2.214 -0.654 21.494 1.00 94.44 297 ALA A N 1
ATOM 2193 C CA . ALA A 1 297 ? 1.380 -1.857 21.467 1.00 94.44 297 ALA A CA 1
ATOM 2194 C C . ALA A 1 297 ? -0.133 -1.572 21.528 1.00 94.44 297 ALA A C 1
ATOM 2196 O O . ALA A 1 297 ? -0.901 -2.245 20.839 1.00 94.44 297 ALA A O 1
ATOM 2197 N N . THR A 1 298 ? -0.571 -0.581 22.313 1.00 95.00 298 THR A N 1
ATOM 2198 C CA . THR A 1 298 ? -1.999 -0.238 22.415 1.00 95.00 298 THR A CA 1
ATOM 2199 C C . THR A 1 298 ? -2.480 0.541 21.197 1.00 95.00 298 THR A C 1
ATOM 2201 O O . THR A 1 298 ? -3.609 0.339 20.760 1.00 95.00 298 THR A O 1
ATOM 2204 N N . ALA A 1 299 ? -1.626 1.374 20.595 1.00 95.00 299 ALA A N 1
ATOM 2205 C CA . ALA A 1 299 ? -1.954 2.060 19.348 1.00 95.00 299 ALA A CA 1
ATOM 2206 C C . ALA A 1 299 ? -2.006 1.081 18.166 1.00 95.00 299 ALA A C 1
ATOM 2208 O O . ALA A 1 299 ? -2.973 1.106 17.408 1.00 95.00 299 ALA A O 1
ATOM 2209 N N . ARG A 1 300 ? -1.036 0.161 18.059 1.00 94.81 300 ARG A N 1
ATOM 2210 C CA . ARG A 1 300 ? -0.988 -0.870 17.009 1.00 94.81 300 ARG A CA 1
ATOM 2211 C C . ARG A 1 300 ? -2.169 -1.841 17.065 1.00 94.81 300 ARG A C 1
ATOM 2213 O O . ARG A 1 300 ? -2.571 -2.376 16.038 1.00 94.81 300 ARG A O 1
ATOM 2220 N N . ALA A 1 301 ? -2.742 -2.061 18.249 1.00 93.12 301 ALA A N 1
ATOM 2221 C CA . ALA A 1 301 ? -3.971 -2.839 18.393 1.00 93.12 301 ALA A CA 1
ATOM 2222 C C . ALA A 1 301 ? -5.197 -2.146 17.762 1.00 93.12 301 ALA A C 1
ATOM 2224 O O . ALA A 1 301 ? -6.185 -2.813 17.465 1.00 93.12 301 ALA A O 1
ATOM 2225 N N . LEU A 1 302 ? -5.140 -0.825 17.557 1.00 93.31 302 LEU A N 1
ATOM 2226 C CA . LEU A 1 302 ? -6.220 -0.032 16.972 1.00 93.31 302 LEU A CA 1
ATOM 2227 C C . LEU A 1 302 ? -5.950 0.337 15.513 1.00 93.31 302 LEU A C 1
ATOM 2229 O O . LEU A 1 302 ? -6.854 0.211 14.691 1.00 93.31 302 LEU A O 1
ATOM 2233 N N . VAL A 1 303 ? -4.741 0.794 15.176 1.00 94.88 303 VAL A N 1
ATOM 2234 C CA . VAL A 1 303 ? -4.386 1.263 13.828 1.00 94.88 303 VAL A CA 1
ATOM 2235 C C . VAL A 1 303 ? -2.970 0.859 13.437 1.00 94.88 303 VAL A C 1
ATOM 2237 O O . VAL A 1 303 ? -2.072 0.790 14.269 1.00 94.88 303 VAL A O 1
ATOM 2240 N N . THR A 1 304 ? -2.753 0.683 12.140 1.00 93.75 304 THR A N 1
ATOM 2241 C CA . THR A 1 304 ? -1.424 0.654 11.526 1.00 93.75 304 THR A CA 1
ATOM 2242 C C . THR A 1 304 ? -1.195 1.971 10.795 1.00 93.75 304 THR A C 1
ATOM 2244 O O . THR A 1 304 ? -1.998 2.363 9.943 1.00 93.75 304 THR A O 1
ATOM 2247 N N . ALA A 1 305 ? -0.107 2.659 11.136 1.00 93.69 305 ALA A N 1
ATOM 2248 C CA . ALA A 1 305 ? 0.338 3.864 10.450 1.00 93.69 305 ALA A CA 1
ATOM 2249 C C . ALA A 1 305 ? 1.270 3.511 9.289 1.00 93.69 305 ALA A C 1
ATOM 2251 O O . ALA A 1 305 ? 2.081 2.585 9.377 1.00 93.69 305 ALA A O 1
ATOM 2252 N N . ARG A 1 306 ? 1.192 4.280 8.208 1.00 91.19 306 ARG A N 1
ATOM 2253 C CA . ARG A 1 306 ? 2.060 4.135 7.043 1.00 91.19 306 ARG A CA 1
ATOM 2254 C C . ARG A 1 306 ? 2.387 5.501 6.455 1.00 91.19 306 ARG A C 1
ATOM 2256 O O . ARG A 1 306 ? 1.500 6.336 6.302 1.00 91.19 306 ARG A O 1
ATOM 2263 N N . LEU A 1 307 ? 3.645 5.689 6.070 1.00 89.75 307 LEU A N 1
ATOM 2264 C CA . LEU A 1 307 ? 4.064 6.783 5.203 1.00 89.75 307 LEU A CA 1
ATOM 2265 C C . LEU A 1 307 ? 3.808 6.358 3.753 1.00 89.75 307 LEU A C 1
ATOM 2267 O O . LEU A 1 307 ? 4.392 5.380 3.282 1.00 89.75 307 LEU A O 1
ATOM 2271 N N . ASN A 1 308 ? 2.879 7.035 3.079 1.00 86.12 308 ASN A N 1
ATOM 2272 C CA . ASN A 1 308 ? 2.574 6.757 1.677 1.00 86.12 308 ASN A CA 1
ATOM 2273 C C . ASN A 1 308 ? 3.643 7.387 0.780 1.00 86.12 308 ASN A C 1
ATOM 2275 O O . ASN A 1 308 ? 4.178 6.719 -0.097 1.00 86.12 308 ASN A O 1
ATOM 2279 N N . PHE A 1 309 ? 3.961 8.657 1.020 1.00 84.38 309 PHE A N 1
ATOM 2280 C CA . PHE A 1 309 ? 5.001 9.395 0.308 1.00 84.38 309 PHE A CA 1
ATOM 2281 C C . PHE A 1 309 ? 5.497 10.576 1.143 1.00 84.38 309 PHE A C 1
ATOM 2283 O O . PHE A 1 309 ? 4.800 11.021 2.064 1.00 84.38 309 PHE A O 1
ATOM 2290 N N 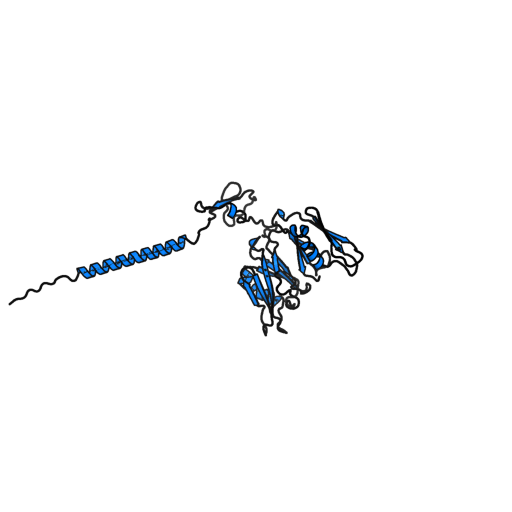. GLY A 1 310 ? 6.686 11.067 0.794 1.00 74.94 310 GLY A N 1
ATOM 2291 C CA . GLY A 1 310 ? 7.367 12.172 1.466 1.00 74.94 310 GLY A CA 1
ATOM 2292 C C . GLY A 1 310 ? 8.625 11.764 2.217 1.00 74.94 310 GLY A C 1
ATOM 2293 O O . GLY A 1 310 ? 8.823 10.596 2.542 1.00 74.94 310 GLY A O 1
ATOM 2294 N N . SER A 1 311 ? 9.498 12.738 2.472 1.00 65.56 311 SER A N 1
ATOM 2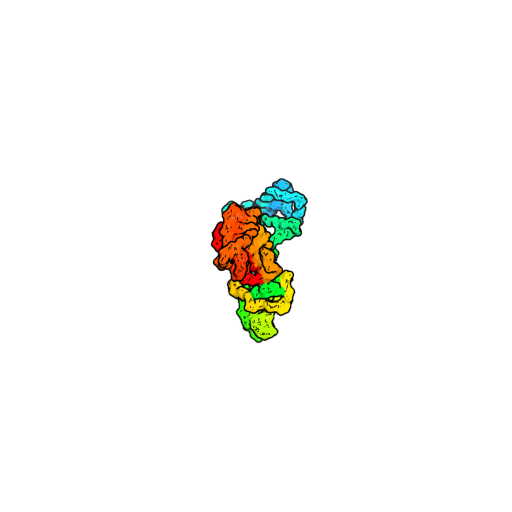295 C CA . SER A 1 311 ? 10.721 12.514 3.241 1.00 65.56 311 SER A CA 1
ATOM 2296 C C . SER A 1 311 ? 10.417 12.450 4.737 1.00 65.56 311 SER A C 1
ATOM 2298 O O . SER A 1 311 ? 9.624 13.242 5.257 1.00 65.56 311 SER A O 1
ATOM 2300 N N . GLY A 1 312 ? 11.047 11.485 5.407 1.00 54.41 312 GLY A N 1
ATOM 2301 C CA . GLY A 1 312 ? 11.151 11.449 6.862 1.00 54.41 312 GLY A CA 1
ATOM 2302 C C . GLY A 1 312 ? 12.266 12.329 7.389 1.00 54.41 312 GLY A C 1
ATOM 2303 O O . GLY A 1 312 ? 12.902 13.055 6.593 1.00 54.41 312 GLY A O 1
#